Protein AF-A0A9Q5JI63-F1 (afdb_monomer_lite)

Organism: NCBI:txid1859475

Foldseek 3Di:
DDPVVVLVVALWFDFDPATDHPVLLVLLLQLQLVFQFQSLLVQLQLCVQCNCLDVVGHPCCVFQVASNQAFPPDDDDVVLVWDWDWAAFDPPVVGGTTIRTPDNSSNSNRVSCCQHCVVVFFDQRPDDDSLLNLCRCDVNNPGPHHSDPVDSVVSSVSRPVSSVSRCVRSPCNSVVSRVSSVDPDQDPQQAQWAWEDEPPAFIFIDHHLDTDDGDHNPPCPVVVVVVRHYDYDYPVVVVVSVVVNVVVPPD

Radius of gyration: 20.86 Å; chains: 1; bounding box: 54×59×47 Å

InterPro domains:
  IPR002901 Mannosyl-glycoprotein endo-beta-N-acetylglucosamidase-like domain [PF01832] (27-160)
  IPR002901 Mannosyl-glycoprotein endo-beta-N-acetylglucosamidase-like domain [SM00047] (9-153)

Secondary structure (DSSP, 8-state):
--HHHHHHT---EEETTEEE-HHHHHHHHHHHHTTT--HHHHHHHHHHHHTTT-TTT-HHHHHSS-TT--BSS----GGG---EEEEEEPPTTT-SEEEEESSHHHHHHHHHHHHSTTTTS---TT--SHHHHHHHTSGGGT-SS-SSTT-HHHHHHHHHHHHHHHHHHTTTHHHHHHHHHHSS---GGGS-EEEEE-TTS-EEEEETTEEEEEEPTTTTHHHHHTT--EEE--HHHHHHHHHHHHTTS--

pLDDT: mean 82.77, std 18.98, range [32.03, 98.81]

Sequence (251 aa):
MNSENSIRSDLWLKNEQYSISQEDVKLVINAARLYNLRPSFLITQMFVESHWGDNGTSYVGTVDNNWSGISEPFSVPTDLGVIMTRGTARPSNEGGYYVHFSTKKDFFKAYAFLLSKRNRIYNVEGTNTIEAYTKGLFRIGGAKGDYAEAGYDHYLNMMVPTYNAIKQQNQGKLEYIDSITNSENHTEEEDDMFIVTANNRGIALMQGGLFLGFLDAEDPKSFMQAGIPVYKVATKTFDSWQSKTINTRAV

Structure (mmCIF, N/CA/C/O backbone):
data_AF-A0A9Q5JI63-F1
#
_entry.id   AF-A0A9Q5JI63-F1
#
loop_
_atom_site.group_PDB
_atom_site.id
_atom_site.type_symbol
_atom_site.label_atom_id
_atom_site.label_alt_id
_atom_site.label_comp_id
_atom_site.label_asym_id
_atom_site.label_entity_id
_atom_site.label_seq_id
_atom_site.pdbx_PDB_ins_code
_atom_site.Cartn_x
_atom_site.Cartn_y
_atom_site.Cartn_z
_atom_site.occupancy
_atom_site.B_iso_or_equiv
_atom_site.auth_seq_id
_atom_site.auth_comp_id
_atom_site.auth_asym_id
_atom_site.auth_atom_id
_atom_site.pdbx_PDB_model_num
ATOM 1 N N . MET A 1 1 ? -10.508 5.445 30.538 1.00 46.28 1 MET A N 1
ATOM 2 C CA . MET A 1 1 ? -10.820 5.467 29.091 1.00 46.28 1 MET A CA 1
ATOM 3 C C . MET A 1 1 ? -10.988 4.025 28.642 1.00 46.28 1 MET A C 1
ATOM 5 O O . MET A 1 1 ? -10.084 3.243 28.897 1.00 46.28 1 MET A O 1
ATOM 9 N N . ASN A 1 2 ? -12.140 3.648 28.077 1.00 46.09 2 ASN A N 1
ATOM 10 C CA . ASN A 1 2 ? -12.363 2.279 27.592 1.00 46.09 2 ASN A CA 1
ATOM 11 C C . ASN A 1 2 ? -11.456 1.981 26.387 1.00 46.09 2 ASN A C 1
ATOM 13 O O . ASN A 1 2 ? -11.232 2.865 25.558 1.00 46.09 2 ASN A O 1
ATOM 17 N N . SER A 1 3 ? -10.964 0.744 26.292 1.00 54.53 3 SER A N 1
ATOM 18 C CA . SER A 1 3 ? -10.058 0.259 25.237 1.00 54.53 3 SER A CA 1
ATOM 19 C C . SER A 1 3 ? -10.577 0.526 23.819 1.00 54.53 3 SER A C 1
ATOM 21 O O . SER A 1 3 ? -9.802 0.908 22.950 1.00 54.53 3 SER A O 1
ATOM 23 N N . GLU A 1 4 ? -11.889 0.431 23.597 1.00 48.91 4 GLU A N 1
ATOM 24 C CA . GLU A 1 4 ? -12.519 0.743 22.305 1.00 48.91 4 GLU A CA 1
ATOM 25 C C . GLU A 1 4 ? -12.395 2.222 21.907 1.00 48.91 4 GLU A C 1
ATOM 27 O O . GLU A 1 4 ? -12.114 2.526 20.750 1.00 48.91 4 GLU A O 1
ATOM 32 N N . ASN A 1 5 ? -12.538 3.155 22.855 1.00 47.12 5 ASN A N 1
ATOM 33 C CA . ASN A 1 5 ? -12.379 4.586 22.572 1.00 47.12 5 ASN A CA 1
ATOM 34 C C . ASN A 1 5 ? -10.915 4.955 22.302 1.00 47.12 5 ASN A C 1
ATOM 36 O O . ASN A 1 5 ? -10.662 5.883 21.543 1.00 47.12 5 ASN A O 1
ATOM 40 N N . SER A 1 6 ? -9.965 4.211 22.879 1.00 52.97 6 SER A N 1
ATOM 41 C CA . SER A 1 6 ? -8.529 4.383 22.630 1.00 52.97 6 SER A CA 1
ATOM 42 C C . SER A 1 6 ? -8.124 3.938 21.220 1.00 52.97 6 SER A C 1
ATOM 44 O O . SER A 1 6 ? -7.295 4.591 20.594 1.00 52.97 6 SER A O 1
ATOM 46 N N . ILE A 1 7 ? -8.709 2.846 20.710 1.00 58.00 7 ILE A N 1
ATOM 47 C CA . ILE A 1 7 ? -8.460 2.345 19.344 1.00 58.00 7 ILE A CA 1
ATOM 48 C C . ILE A 1 7 ? -9.014 3.321 18.299 1.00 58.00 7 ILE A C 1
ATOM 50 O O . ILE A 1 7 ? -8.365 3.581 17.290 1.00 58.00 7 ILE A O 1
ATOM 54 N N . ARG A 1 8 ? -10.189 3.908 18.560 1.00 58.12 8 ARG A N 1
ATOM 55 C CA . ARG A 1 8 ? -10.835 4.862 17.643 1.00 58.12 8 ARG A CA 1
ATOM 56 C C . ARG A 1 8 ? -10.047 6.159 17.440 1.00 58.12 8 ARG A C 1
ATOM 58 O O . ARG A 1 8 ? -10.203 6.787 16.398 1.00 58.12 8 ARG A O 1
ATOM 65 N N . SER A 1 9 ? -9.228 6.557 18.414 1.00 57.78 9 SER A N 1
ATOM 66 C CA . SER A 1 9 ? -8.457 7.808 18.388 1.00 57.78 9 SER A CA 1
ATOM 67 C C . SER A 1 9 ? -7.015 7.674 17.889 1.00 57.78 9 SER A C 1
ATOM 69 O O . SER A 1 9 ? -6.364 8.701 17.719 1.00 57.78 9 SER A O 1
ATOM 71 N N . ASP A 1 10 ? -6.505 6.452 17.698 1.00 78.12 10 ASP A N 1
ATOM 72 C CA . ASP A 1 10 ? -5.101 6.209 17.348 1.00 78.12 10 ASP A CA 1
ATOM 73 C C . ASP A 1 10 ? -4.954 5.105 16.285 1.00 78.12 10 ASP A C 1
ATOM 75 O O . ASP A 1 10 ? -4.900 3.909 16.593 1.00 78.12 10 ASP A O 1
ATOM 79 N N . LEU A 1 11 ? -4.847 5.518 15.021 1.00 87.69 11 LEU A N 1
ATOM 80 C CA . LEU A 1 11 ? -4.639 4.638 13.864 1.00 87.69 11 LEU A CA 1
ATOM 81 C C . LEU A 1 11 ? -3.163 4.372 13.540 1.00 87.69 11 LEU A C 1
ATOM 83 O O . LEU A 1 11 ? -2.886 3.675 12.568 1.00 87.69 11 LEU A O 1
ATOM 87 N N . TRP A 1 12 ? -2.220 4.887 14.331 1.00 92.19 12 TRP A N 1
ATOM 88 C CA . TRP A 1 12 ? -0.804 4.552 14.184 1.00 92.19 12 TRP A CA 1
ATOM 89 C C . TRP A 1 12 ? -0.590 3.037 14.247 1.00 92.19 12 TRP A C 1
ATOM 91 O O . TRP A 1 12 ? -1.140 2.371 15.137 1.00 92.19 12 TRP A O 1
ATOM 101 N N . LEU A 1 13 ? 0.241 2.494 13.356 1.00 96.94 13 LEU A N 1
ATOM 102 C CA . LEU A 1 13 ? 0.626 1.083 13.389 1.00 96.94 13 LEU A CA 1
ATOM 103 C C . LEU A 1 13 ? 2.139 0.934 13.510 1.00 96.94 13 LEU A C 1
ATOM 105 O O . LEU A 1 13 ? 2.908 1.730 12.971 1.00 96.94 13 LEU A O 1
ATOM 109 N N . LYS A 1 14 ? 2.558 -0.135 14.183 1.00 97.31 14 LYS A N 1
ATOM 110 C CA . LYS A 1 14 ? 3.958 -0.561 14.279 1.00 97.31 14 LYS A CA 1
ATOM 111 C C . LYS A 1 14 ? 4.139 -1.992 13.794 1.00 97.31 14 LYS A C 1
ATOM 113 O O . LYS A 1 14 ? 3.238 -2.814 13.953 1.00 97.31 14 LYS A O 1
ATOM 118 N N . ASN A 1 15 ? 5.305 -2.313 13.267 1.00 98.06 15 ASN A N 1
ATOM 119 C CA . ASN A 1 15 ? 5.724 -3.693 13.080 1.00 98.06 15 ASN A CA 1
ATOM 120 C C . ASN A 1 15 ? 7.245 -3.748 13.169 1.00 98.06 15 ASN A C 1
ATOM 122 O O . ASN A 1 15 ? 7.931 -3.111 12.371 1.00 98.06 15 ASN A O 1
ATOM 126 N N . GLU A 1 16 ? 7.749 -4.477 14.165 1.00 95.25 16 GLU A N 1
ATOM 127 C CA . GLU A 1 16 ? 9.175 -4.482 14.512 1.00 95.25 16 GLU A CA 1
ATOM 128 C C . GLU A 1 16 ? 9.650 -3.061 14.883 1.00 95.25 16 GLU A C 1
ATOM 130 O O . GLU A 1 16 ? 9.010 -2.398 15.704 1.00 95.25 16 GLU A O 1
ATOM 135 N N . GLN A 1 17 ? 10.759 -2.586 14.310 1.00 95.88 17 GLN A N 1
ATOM 136 C CA . GLN A 1 17 ? 11.260 -1.216 14.469 1.00 95.88 17 GLN A CA 1
ATOM 137 C C . GLN A 1 17 ? 10.530 -0.173 13.612 1.00 95.88 17 GLN A C 1
ATOM 139 O O . GLN A 1 17 ? 10.775 1.020 13.787 1.00 95.88 17 GLN A O 1
ATOM 144 N N . TYR A 1 18 ? 9.672 -0.593 12.682 1.00 97.88 18 TYR A N 1
ATOM 145 C CA . TYR A 1 18 ? 9.050 0.303 11.712 1.00 97.88 18 TYR A CA 1
ATOM 146 C C . TYR A 1 18 ? 7.650 0.723 12.130 1.00 97.88 18 TYR A C 1
ATOM 148 O O . TYR A 1 18 ? 6.975 0.083 12.947 1.00 97.88 18 TYR A O 1
ATOM 156 N N . SER A 1 19 ? 7.184 1.796 11.504 1.00 96.69 19 SER A N 1
ATOM 157 C CA . SER A 1 19 ? 5.892 2.377 11.816 1.00 96.69 19 SER A CA 1
ATOM 158 C C . SER A 1 19 ? 5.298 3.193 10.682 1.00 96.69 19 SER A C 1
ATOM 160 O O . SER A 1 19 ? 6.035 3.824 9.930 1.00 96.69 19 SER A O 1
ATOM 162 N N . ILE A 1 20 ? 3.969 3.230 10.618 1.00 96.94 20 ILE A N 1
ATOM 163 C CA . ILE A 1 20 ? 3.201 4.052 9.681 1.00 96.94 20 ILE A CA 1
ATOM 164 C C . ILE A 1 20 ? 2.321 5.035 10.450 1.00 96.94 20 ILE A C 1
ATOM 166 O O . ILE A 1 20 ? 1.647 4.671 11.421 1.00 96.94 20 ILE A O 1
ATOM 170 N N . SER A 1 21 ? 2.342 6.289 9.988 1.00 94.62 21 SER A N 1
ATOM 171 C CA . SER A 1 21 ? 1.606 7.393 10.600 1.00 94.62 21 SER A CA 1
ATOM 172 C C . SER A 1 21 ? 0.094 7.196 10.546 1.00 94.62 21 SER A C 1
ATOM 174 O O . SER A 1 21 ? -0.432 6.565 9.629 1.00 94.62 21 SER A O 1
ATOM 176 N N . GLN A 1 22 ? -0.626 7.769 11.513 1.00 91.31 22 GLN A N 1
ATOM 177 C CA . GLN A 1 22 ? -2.087 7.810 11.454 1.00 91.31 22 GLN A CA 1
ATOM 178 C C . GLN A 1 22 ? -2.560 8.537 10.186 1.00 91.31 22 GLN A C 1
ATOM 180 O O . GLN A 1 22 ? -3.541 8.127 9.567 1.00 91.31 22 GLN A O 1
ATOM 185 N N . GLU A 1 23 ? -1.867 9.604 9.797 1.00 88.00 23 GLU A N 1
ATOM 186 C CA . GLU A 1 23 ? -2.147 10.384 8.596 1.00 88.00 23 GLU A CA 1
ATOM 187 C C . GLU A 1 23 ? -2.040 9.511 7.339 1.00 88.00 23 GLU A C 1
ATOM 189 O O . GLU A 1 23 ? -2.946 9.516 6.508 1.00 88.00 23 GLU A O 1
ATOM 194 N N . ASP A 1 24 ? -0.991 8.696 7.230 1.00 94.94 24 ASP A N 1
ATOM 195 C CA . ASP A 1 24 ? -0.809 7.787 6.096 1.00 94.94 24 ASP A CA 1
ATOM 196 C C . ASP A 1 24 ? -1.835 6.649 6.105 1.00 94.94 24 ASP A C 1
ATOM 198 O O . ASP A 1 24 ? -2.405 6.334 5.062 1.00 94.94 24 ASP A O 1
ATOM 202 N N . VAL A 1 25 ? -2.157 6.077 7.271 1.00 95.12 25 VAL A N 1
ATOM 203 C CA . VAL A 1 25 ? -3.220 5.062 7.382 1.00 95.12 25 VAL A CA 1
ATOM 204 C C . VAL A 1 25 ? -4.564 5.615 6.897 1.00 95.12 25 VAL A C 1
ATOM 206 O O . VAL A 1 25 ? -5.275 4.928 6.160 1.00 95.12 25 VAL A O 1
ATOM 209 N N . LYS A 1 26 ? -4.899 6.870 7.225 1.00 89.19 26 LYS A N 1
ATOM 210 C CA . LYS A 1 26 ? -6.108 7.535 6.708 1.00 89.19 26 LYS A CA 1
ATOM 211 C C . LYS A 1 26 ? -6.086 7.681 5.186 1.00 89.19 26 LYS A C 1
ATOM 213 O O . LYS A 1 26 ? -7.104 7.435 4.540 1.00 89.19 26 LYS A O 1
ATOM 218 N N . LEU A 1 27 ? -4.938 8.024 4.597 1.00 91.50 27 LEU A N 1
ATOM 219 C CA . LEU A 1 27 ? -4.805 8.095 3.139 1.00 91.50 27 LEU A CA 1
ATOM 220 C C . LEU A 1 27 ? -5.037 6.730 2.474 1.00 91.50 27 LEU A C 1
ATOM 222 O O . LEU A 1 27 ? -5.726 6.666 1.454 1.00 91.50 27 LEU A O 1
ATOM 226 N N . VAL A 1 28 ? -4.536 5.640 3.067 1.00 95.75 28 VAL A N 1
ATOM 227 C CA . VAL A 1 28 ? -4.784 4.276 2.567 1.00 95.75 28 VAL A CA 1
ATOM 228 C C . VAL A 1 28 ? -6.261 3.912 2.663 1.00 95.75 28 VAL A C 1
ATOM 230 O O . VAL A 1 28 ? -6.816 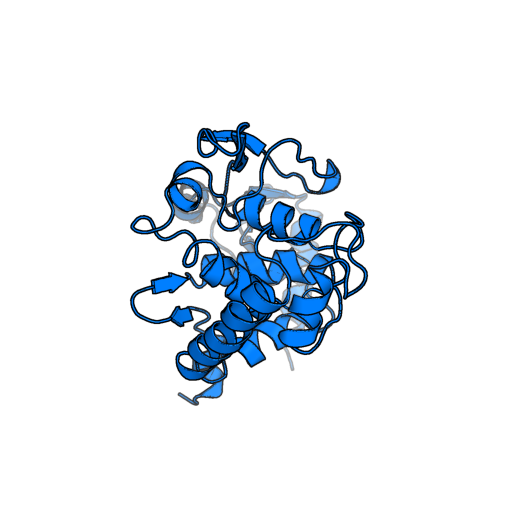3.395 1.696 1.00 95.75 28 VAL A O 1
ATOM 233 N N . ILE A 1 29 ? -6.911 4.197 3.797 1.00 90.94 29 ILE A N 1
ATOM 234 C CA . ILE A 1 29 ? -8.349 3.951 3.989 1.00 90.94 29 ILE A CA 1
ATOM 235 C C . ILE A 1 29 ? -9.154 4.657 2.897 1.00 90.94 29 ILE A C 1
ATOM 237 O O . ILE A 1 29 ? -9.974 4.024 2.232 1.00 90.94 29 IL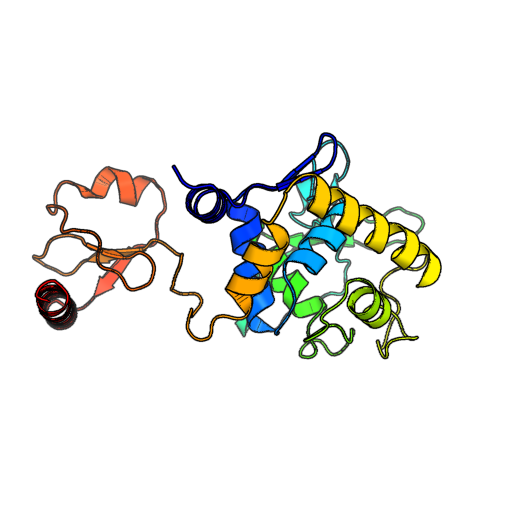E A O 1
ATOM 241 N N . ASN A 1 30 ? -8.893 5.946 2.676 1.00 86.88 30 ASN A N 1
ATOM 242 C CA . ASN A 1 30 ? -9.624 6.742 1.695 1.00 86.88 30 ASN A CA 1
ATOM 243 C C . ASN A 1 30 ? -9.423 6.219 0.270 1.00 86.88 30 ASN A C 1
ATOM 245 O O . ASN A 1 30 ? -10.398 6.036 -0.454 1.00 86.88 30 ASN A O 1
ATOM 249 N N . ALA A 1 31 ? -8.190 5.877 -0.106 1.00 87.38 31 ALA A N 1
ATOM 250 C CA . ALA A 1 31 ? -7.914 5.315 -1.423 1.00 87.38 31 ALA A CA 1
ATOM 251 C C . ALA A 1 31 ? -8.539 3.918 -1.618 1.00 87.38 31 ALA A C 1
ATOM 253 O O . ALA A 1 31 ? -9.072 3.619 -2.687 1.00 87.38 31 ALA A O 1
ATOM 254 N N . ALA A 1 32 ? -8.511 3.064 -0.591 1.00 92.75 32 ALA A N 1
ATOM 255 C CA . ALA A 1 32 ? -9.040 1.702 -0.648 1.00 92.75 32 ALA A CA 1
ATOM 256 C C . ALA A 1 32 ? -10.571 1.661 -0.802 1.00 92.75 32 ALA A C 1
ATOM 258 O O . ALA A 1 32 ? -11.096 0.835 -1.558 1.00 92.75 32 ALA A O 1
ATOM 259 N N . ARG A 1 33 ? -11.286 2.583 -0.138 1.00 88.12 33 ARG A N 1
ATOM 260 C CA . ARG A 1 33 ? -12.756 2.701 -0.205 1.00 88.12 33 ARG A CA 1
ATOM 261 C C . ARG A 1 33 ? -13.274 2.881 -1.628 1.00 88.12 33 ARG A C 1
ATOM 263 O O . ARG A 1 33 ? -14.314 2.320 -1.957 1.00 88.12 33 ARG A O 1
ATOM 270 N N . LEU A 1 34 ? -12.536 3.597 -2.479 1.00 86.75 34 LEU A N 1
ATOM 271 C CA . LEU A 1 34 ? -12.923 3.848 -3.874 1.00 86.75 34 LEU A CA 1
ATOM 272 C C . LEU A 1 34 ? -13.131 2.566 -4.693 1.00 86.75 34 LEU A C 1
ATOM 274 O O . LEU A 1 34 ? -13.842 2.588 -5.696 1.00 86.75 34 LEU A O 1
ATOM 278 N N . TYR A 1 35 ? -12.507 1.463 -4.277 1.00 88.75 35 TYR A N 1
ATOM 279 C CA . TYR A 1 35 ? -12.430 0.228 -5.054 1.00 88.75 35 TYR A CA 1
ATOM 280 C C . TYR A 1 35 ? -12.812 -1.019 -4.251 1.00 88.75 35 TYR A C 1
ATOM 282 O O . TYR A 1 35 ? -12.485 -2.129 -4.661 1.00 88.75 35 TYR A O 1
ATOM 290 N N . ASN A 1 36 ? -13.489 -0.869 -3.104 1.00 91.00 36 ASN A N 1
ATOM 291 C CA . ASN A 1 36 ? -13.813 -1.996 -2.217 1.00 91.00 36 ASN A CA 1
ATOM 292 C C . ASN A 1 36 ? -12.571 -2.866 -1.907 1.00 91.00 36 ASN A C 1
ATOM 294 O O . ASN A 1 36 ? -12.600 -4.103 -1.942 1.00 91.00 36 ASN A O 1
ATOM 298 N N . LEU A 1 37 ? -11.437 -2.200 -1.690 1.00 95.94 37 LEU A N 1
ATOM 299 C CA . LEU A 1 37 ? -10.192 -2.827 -1.270 1.00 95.94 37 LEU A CA 1
ATOM 300 C C . LEU A 1 37 ? -10.134 -2.834 0.252 1.00 95.94 37 LEU A C 1
ATOM 302 O O . LEU A 1 37 ? -10.640 -1.927 0.909 1.00 95.94 37 LEU A O 1
ATOM 306 N N . ARG A 1 38 ? -9.475 -3.844 0.816 1.00 97.00 38 ARG A N 1
ATOM 307 C CA . ARG A 1 38 ? -9.321 -3.979 2.264 1.00 97.00 38 ARG A CA 1
ATOM 308 C C . ARG A 1 38 ? -8.044 -3.256 2.717 1.00 97.00 38 ARG A C 1
ATOM 310 O O . ARG A 1 38 ? -6.956 -3.728 2.373 1.00 97.00 38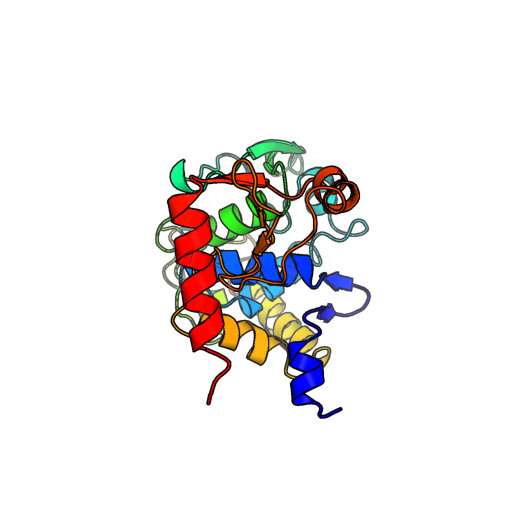 ARG A O 1
ATOM 317 N N . PRO A 1 39 ? -8.121 -2.125 3.447 1.00 97.50 39 PRO A N 1
ATOM 318 C CA . PRO A 1 39 ? -6.936 -1.314 3.726 1.00 97.50 39 PRO A CA 1
ATOM 319 C C . PRO A 1 39 ? -5.859 -2.062 4.504 1.00 97.50 39 PRO A C 1
ATOM 321 O O . PRO A 1 39 ? -4.679 -1.868 4.222 1.00 97.50 39 PRO A O 1
ATOM 324 N N . SER A 1 40 ? -6.226 -2.947 5.438 1.00 98.31 40 SER A N 1
ATOM 325 C CA . SER A 1 40 ? -5.239 -3.732 6.189 1.00 98.31 40 SER A CA 1
ATOM 326 C C . SER A 1 40 ? -4.353 -4.599 5.285 1.00 98.31 40 SER A C 1
ATOM 328 O O . SER A 1 40 ? -3.173 -4.805 5.584 1.00 98.31 40 SER A O 1
ATOM 330 N N . PHE A 1 41 ? -4.875 -5.056 4.143 1.00 98.69 41 PHE A N 1
ATOM 331 C CA . PHE A 1 41 ? -4.118 -5.843 3.170 1.00 98.69 41 PHE A CA 1
ATOM 332 C C . PHE A 1 41 ? -3.168 -4.964 2.354 1.00 98.69 41 PHE A C 1
ATOM 334 O O . PHE A 1 41 ? -2.011 -5.338 2.173 1.00 98.69 41 PHE A O 1
ATOM 341 N N . LEU A 1 42 ? -3.603 -3.764 1.955 1.00 98.62 42 LEU A N 1
ATOM 342 C CA . LEU A 1 42 ? -2.737 -2.776 1.300 1.00 98.62 42 LEU A CA 1
ATOM 343 C C . LEU A 1 42 ? -1.595 -2.342 2.230 1.00 98.62 42 LEU A C 1
ATOM 345 O O . LEU A 1 42 ? -0.444 -2.295 1.802 1.00 98.62 42 LEU A O 1
ATOM 349 N N . ILE A 1 43 ? -1.900 -2.073 3.504 1.00 98.62 43 ILE A N 1
ATOM 350 C CA . ILE A 1 43 ? -0.916 -1.728 4.543 1.00 98.62 43 ILE A CA 1
ATOM 351 C C . ILE A 1 43 ? 0.110 -2.849 4.703 1.00 98.62 43 ILE A C 1
ATOM 353 O O . ILE A 1 43 ? 1.308 -2.581 4.756 1.00 98.62 43 ILE A O 1
ATOM 357 N N . THR A 1 44 ? -0.344 -4.101 4.752 1.00 98.81 44 THR A N 1
ATOM 358 C CA . THR A 1 44 ? 0.547 -5.266 4.847 1.00 98.81 44 THR A CA 1
ATOM 359 C C . THR A 1 44 ? 1.445 -5.372 3.624 1.00 98.81 44 THR A C 1
ATOM 361 O O . THR A 1 44 ? 2.650 -5.557 3.765 1.00 98.81 44 THR A O 1
ATOM 364 N N . GLN A 1 45 ? 0.879 -5.211 2.429 1.00 98.62 45 GLN A N 1
ATOM 365 C CA . GLN A 1 45 ? 1.641 -5.294 1.193 1.00 98.62 45 GLN A CA 1
ATOM 366 C C . GLN A 1 45 ? 2.731 -4.222 1.130 1.00 98.62 45 GLN A C 1
ATOM 368 O O . GLN A 1 45 ? 3.885 -4.538 0.882 1.00 98.62 45 GLN A O 1
ATOM 373 N N . MET A 1 46 ? 2.413 -2.969 1.457 1.00 98.00 46 MET A N 1
ATOM 374 C CA . MET A 1 46 ? 3.418 -1.898 1.496 1.00 98.00 46 MET A CA 1
ATOM 375 C C . MET A 1 46 ? 4.495 -2.119 2.563 1.00 98.00 46 MET A C 1
ATOM 377 O O . MET A 1 46 ? 5.619 -1.650 2.399 1.00 98.00 46 MET A O 1
ATOM 381 N N . PHE A 1 47 ? 4.180 -2.827 3.653 1.00 98.50 47 PHE A N 1
ATOM 382 C CA . PHE A 1 47 ? 5.211 -3.241 4.599 1.00 98.50 47 PHE A CA 1
ATOM 383 C C . PHE A 1 47 ? 6.192 -4.216 3.943 1.00 98.50 47 PHE A C 1
ATOM 385 O O . PHE A 1 47 ? 7.396 -4.020 4.053 1.00 98.50 47 PHE A O 1
ATOM 392 N N . VAL A 1 48 ? 5.683 -5.229 3.234 1.00 97.75 48 VAL A N 1
ATOM 393 C CA . VAL A 1 48 ? 6.514 -6.202 2.505 1.00 97.75 48 VAL A CA 1
ATOM 394 C C . VAL A 1 48 ? 7.378 -5.514 1.442 1.00 97.75 48 VAL A C 1
ATOM 396 O O . VAL A 1 48 ? 8.546 -5.855 1.302 1.00 97.75 48 VAL A O 1
ATOM 399 N N . GLU A 1 49 ? 6.829 -4.530 0.728 1.00 96.25 49 GLU A N 1
ATOM 400 C CA . GLU A 1 49 ? 7.539 -3.843 -0.360 1.00 96.25 49 GLU A CA 1
ATOM 401 C C . GLU A 1 49 ? 8.605 -2.845 0.118 1.00 96.25 49 GLU A C 1
ATOM 403 O O . GLU A 1 49 ? 9.626 -2.657 -0.543 1.00 96.25 49 GLU A O 1
ATOM 408 N N . SER A 1 50 ? 8.367 -2.136 1.224 1.00 96.56 50 SER A N 1
ATOM 409 C CA . SER A 1 50 ? 9.201 -0.977 1.579 1.00 96.56 50 SER A CA 1
ATOM 410 C C . SER A 1 50 ? 9.253 -0.637 3.065 1.00 96.56 50 SER A C 1
ATOM 412 O O . SER A 1 50 ? 9.737 0.438 3.416 1.00 96.56 50 SER A O 1
ATOM 414 N N . HIS A 1 51 ? 8.721 -1.496 3.935 1.00 97.62 51 HIS A N 1
ATOM 415 C CA . HIS A 1 51 ? 8.530 -1.200 5.358 1.00 97.62 51 HIS A CA 1
ATOM 416 C C . HIS A 1 51 ? 7.804 0.137 5.577 1.00 97.62 51 HIS A C 1
ATOM 418 O O . HIS A 1 51 ? 8.208 0.948 6.407 1.00 97.62 51 HIS A O 1
ATOM 424 N N . TRP A 1 52 ? 6.739 0.371 4.798 1.00 97.81 52 TRP A N 1
ATOM 425 C CA . TRP A 1 52 ? 5.994 1.638 4.777 1.00 97.81 52 TRP A CA 1
ATOM 426 C C . TRP A 1 52 ? 6.853 2.845 4.373 1.00 97.81 52 TRP A C 1
ATOM 428 O O . TRP A 1 52 ? 6.740 3.926 4.946 1.00 97.81 52 TRP A O 1
ATOM 438 N N . GLY A 1 53 ? 7.714 2.652 3.372 1.00 95.81 53 GLY A N 1
ATOM 439 C CA . GLY A 1 53 ? 8.572 3.698 2.825 1.00 95.81 53 GLY A CA 1
ATOM 440 C C . GLY A 1 53 ? 9.658 4.187 3.779 1.00 95.81 53 GLY A C 1
ATOM 441 O O . GLY A 1 53 ? 10.100 5.324 3.635 1.00 95.81 53 GLY A O 1
ATOM 442 N N . ASP A 1 54 ? 10.073 3.365 4.746 1.00 96.19 54 ASP A N 1
ATOM 443 C CA . ASP A 1 54 ? 11.097 3.736 5.721 1.00 96.19 54 ASP A CA 1
ATOM 444 C C . ASP A 1 54 ? 12.419 4.127 5.038 1.00 96.19 54 ASP A C 1
ATOM 446 O O . ASP A 1 54 ? 12.943 3.399 4.191 1.00 96.19 54 ASP A O 1
ATOM 450 N N . ASN A 1 55 ? 12.999 5.255 5.455 1.00 90.25 55 ASN A N 1
ATOM 451 C CA . ASN A 1 55 ? 14.189 5.826 4.820 1.00 90.25 55 ASN A CA 1
ATOM 452 C C . ASN A 1 55 ? 15.443 4.946 4.932 1.00 90.25 55 ASN A C 1
ATOM 454 O O . ASN A 1 55 ? 16.368 5.094 4.131 1.00 90.25 55 ASN A O 1
ATOM 458 N N . GLY A 1 56 ? 15.504 4.052 5.921 1.00 90.81 56 GLY A N 1
ATOM 459 C CA . GLY A 1 56 ? 16.607 3.111 6.092 1.00 90.81 56 GLY A CA 1
ATOM 460 C C . GLY A 1 56 ? 16.512 1.889 5.180 1.00 90.81 56 GLY A C 1
ATOM 461 O O . GLY A 1 56 ? 17.518 1.207 4.986 1.00 90.81 56 GLY A O 1
ATOM 462 N N . THR A 1 57 ? 15.336 1.610 4.609 1.00 91.00 57 THR A N 1
ATOM 463 C CA . THR A 1 57 ? 15.096 0.400 3.802 1.00 91.00 57 THR A CA 1
ATOM 464 C C . THR A 1 57 ? 14.622 0.675 2.381 1.00 91.00 57 THR A C 1
ATOM 466 O O . THR A 1 57 ? 14.883 -0.138 1.496 1.00 91.00 57 THR A O 1
ATOM 469 N N . SER A 1 58 ? 13.973 1.813 2.124 1.00 92.50 58 SER A N 1
ATOM 470 C CA . SER A 1 58 ? 13.387 2.138 0.826 1.00 92.50 58 SER A CA 1
ATOM 471 C C . SER A 1 58 ? 13.802 3.520 0.332 1.00 92.50 58 SER A C 1
ATOM 473 O O . SER A 1 58 ? 13.171 4.544 0.608 1.00 92.50 58 SER A O 1
ATOM 475 N N . TYR A 1 59 ? 14.847 3.537 -0.497 1.00 94.00 59 TYR A N 1
ATOM 476 C CA . TYR A 1 59 ? 15.265 4.745 -1.211 1.00 94.00 59 TYR A CA 1
ATOM 477 C C . TYR A 1 59 ? 14.139 5.291 -2.106 1.00 94.00 59 TYR A C 1
ATOM 479 O O . TYR A 1 59 ? 13.860 6.487 -2.095 1.00 94.00 59 TYR A O 1
ATOM 487 N N . VAL A 1 60 ? 13.440 4.401 -2.816 1.00 95.50 60 VAL A N 1
ATOM 488 C CA . VAL A 1 60 ? 12.319 4.740 -3.709 1.00 95.50 60 VAL A CA 1
ATOM 489 C C . VAL A 1 60 ? 11.121 5.269 -2.913 1.00 95.50 60 VAL A C 1
ATOM 491 O O . VAL A 1 60 ? 10.525 6.277 -3.284 1.00 95.50 60 VAL A O 1
ATOM 494 N N . GLY A 1 61 ? 10.803 4.662 -1.766 1.00 94.81 61 GLY A N 1
ATOM 495 C CA . GLY A 1 61 ? 9.732 5.149 -0.900 1.00 94.81 61 GLY A CA 1
ATOM 496 C C . GLY A 1 61 ? 9.986 6.564 -0.373 1.00 94.81 61 GLY A C 1
ATOM 497 O O . GLY A 1 61 ? 9.050 7.359 -0.281 1.00 94.81 61 GLY A O 1
ATOM 498 N N . THR A 1 62 ? 11.255 6.887 -0.114 1.00 93.56 62 THR A N 1
ATOM 499 C CA . THR A 1 62 ? 11.697 8.192 0.398 1.00 93.56 62 THR A CA 1
ATOM 500 C C . THR A 1 62 ? 11.737 9.269 -0.682 1.00 93.56 62 THR A C 1
ATOM 502 O O . THR A 1 62 ? 11.239 10.373 -0.483 1.00 93.56 62 THR A O 1
ATOM 505 N N . VAL A 1 63 ? 12.379 8.972 -1.815 1.00 95.94 63 VAL A N 1
ATOM 506 C CA . VAL A 1 63 ? 12.681 9.967 -2.858 1.00 95.94 63 VAL A CA 1
ATOM 507 C C . VAL A 1 63 ? 11.519 10.132 -3.831 1.00 95.94 63 VAL A C 1
ATOM 509 O O . VAL A 1 63 ? 11.277 11.238 -4.311 1.00 95.94 63 VAL A O 1
ATOM 512 N N . ASP A 1 64 ? 10.779 9.054 -4.093 1.00 97.88 64 ASP A N 1
ATOM 513 C CA . ASP A 1 64 ? 9.739 9.017 -5.121 1.00 97.88 64 ASP A CA 1
ATOM 514 C C . ASP A 1 64 ? 8.309 8.970 -4.577 1.00 97.88 64 ASP A C 1
ATOM 516 O O . ASP A 1 64 ? 7.360 8.884 -5.357 1.00 97.88 64 ASP A O 1
ATOM 520 N N . ASN A 1 65 ? 8.134 9.023 -3.250 1.00 97.94 65 ASN A N 1
ATOM 521 C CA . ASN A 1 65 ? 6.852 8.770 -2.582 1.00 97.94 65 ASN A CA 1
ATOM 522 C C . ASN A 1 65 ? 6.202 7.453 -3.045 1.00 97.94 65 ASN A C 1
ATOM 524 O O . ASN A 1 65 ? 4.983 7.353 -3.105 1.00 97.94 65 ASN A O 1
ATOM 528 N N . ASN A 1 66 ? 6.993 6.443 -3.410 1.00 98.00 66 ASN A N 1
ATOM 529 C CA . ASN A 1 66 ? 6.502 5.238 -4.072 1.00 98.00 66 ASN A CA 1
ATOM 530 C C . ASN A 1 66 ? 6.789 4.001 -3.215 1.00 98.00 66 ASN A C 1
ATOM 532 O O . ASN A 1 66 ? 7.838 3.369 -3.321 1.00 98.00 66 ASN A O 1
ATOM 536 N N . TRP A 1 67 ? 5.852 3.676 -2.323 1.00 97.88 67 TRP A N 1
ATOM 537 C CA . TRP A 1 67 ? 6.045 2.651 -1.288 1.00 97.88 67 TRP A CA 1
ATOM 538 C C . TRP A 1 67 ? 5.769 1.223 -1.771 1.00 97.88 67 TRP A C 1
ATOM 540 O O . TRP A 1 67 ? 5.892 0.280 -0.992 1.00 97.88 67 TRP A O 1
ATOM 550 N N . SER A 1 68 ? 5.387 1.051 -3.036 1.00 95.69 68 SER A N 1
ATOM 551 C CA . SER A 1 68 ? 5.118 -0.263 -3.627 1.00 95.69 68 SER A CA 1
ATOM 552 C C . SER A 1 68 ? 5.953 -0.552 -4.878 1.00 95.69 68 SER A C 1
ATOM 554 O O . SER A 1 68 ? 5.664 -1.517 -5.579 1.00 95.69 68 SER A O 1
ATOM 556 N N . GLY A 1 69 ? 6.922 0.307 -5.218 1.00 95.25 69 GLY A N 1
ATOM 557 C CA . GLY A 1 69 ? 7.818 0.097 -6.361 1.00 95.25 69 GLY A CA 1
ATOM 558 C C . GLY A 1 69 ? 7.159 0.213 -7.743 1.00 95.25 69 GLY A C 1
ATOM 559 O O . GLY A 1 69 ? 7.604 -0.432 -8.695 1.00 95.25 69 GLY A O 1
ATOM 560 N N . ILE A 1 70 ? 6.105 1.027 -7.900 1.00 96.69 70 ILE A N 1
ATOM 561 C CA . ILE A 1 70 ? 5.421 1.203 -9.196 1.00 96.69 70 ILE A CA 1
ATOM 562 C C . ILE A 1 70 ? 6.417 1.708 -10.246 1.00 96.69 70 ILE A C 1
ATOM 564 O O . ILE A 1 70 ? 7.063 2.739 -10.060 1.00 96.69 70 ILE A O 1
ATOM 568 N N . SER A 1 71 ? 6.529 0.978 -11.353 1.00 95.75 71 SER A N 1
ATOM 569 C CA . SER A 1 71 ? 7.498 1.231 -12.421 1.00 95.75 71 SER A CA 1
ATOM 570 C C . SER A 1 71 ? 6.843 1.811 -13.674 1.00 95.75 71 SER A C 1
ATOM 572 O O . SER A 1 71 ? 5.668 1.565 -13.943 1.00 95.75 71 SER A O 1
ATOM 574 N N . GLU A 1 72 ? 7.606 2.555 -14.474 1.00 95.12 72 GLU A N 1
ATOM 575 C CA . GLU A 1 72 ? 7.193 2.952 -15.821 1.00 95.12 72 GLU A CA 1
ATOM 576 C C . GLU A 1 72 ? 7.225 1.755 -16.800 1.00 95.12 72 GLU A C 1
ATOM 578 O O . GLU A 1 72 ? 8.111 0.902 -16.698 1.00 95.12 72 GLU A O 1
ATOM 583 N N . PRO A 1 73 ? 6.327 1.712 -17.806 1.00 94.25 73 PRO A N 1
ATOM 584 C CA . PRO A 1 73 ? 5.228 2.645 -18.034 1.00 94.25 73 PRO A CA 1
ATOM 585 C C . PRO A 1 73 ? 4.043 2.360 -17.102 1.00 94.25 73 PRO A C 1
ATOM 587 O O . PRO A 1 73 ? 3.540 1.242 -17.028 1.00 94.25 73 PRO A O 1
ATOM 590 N N . PHE A 1 74 ? 3.541 3.405 -16.454 1.00 95.69 74 PHE A N 1
ATOM 591 C CA . PHE A 1 74 ? 2.312 3.357 -15.674 1.00 95.69 74 PHE A CA 1
ATOM 592 C C . PHE A 1 74 ? 1.51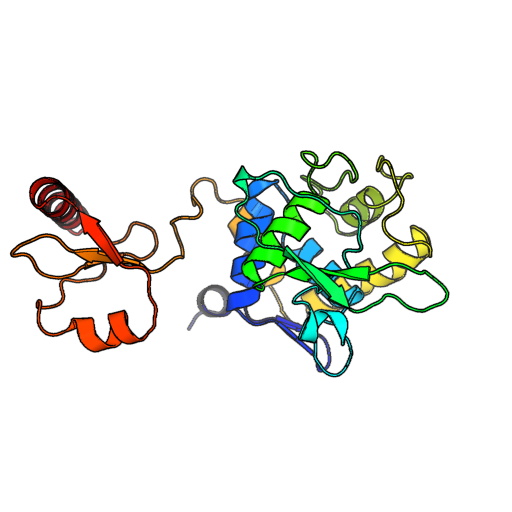7 4.633 -15.925 1.00 95.69 74 PHE A C 1
ATOM 594 O O . PHE A 1 74 ? 2.079 5.715 -16.093 1.00 95.69 74 PHE A O 1
ATOM 601 N N . SER A 1 75 ? 0.199 4.498 -16.005 1.00 93.69 75 SER A N 1
ATOM 602 C CA . SER A 1 75 ? -0.700 5.619 -16.246 1.00 93.69 75 SER A CA 1
ATOM 603 C C . SER A 1 75 ? -1.959 5.447 -15.418 1.00 93.69 75 SER A C 1
ATOM 605 O O . SER A 1 75 ? -2.413 4.324 -15.200 1.00 93.69 75 SER A O 1
ATOM 607 N N . VAL A 1 76 ? -2.527 6.566 -14.991 1.00 90.50 76 VAL A N 1
ATOM 608 C CA . VAL A 1 76 ? -3.781 6.616 -14.247 1.00 90.50 76 VAL A CA 1
ATOM 609 C C . VAL A 1 76 ? -4.782 7.485 -15.009 1.00 90.50 76 VAL A C 1
ATOM 611 O O . VAL A 1 76 ? -4.375 8.435 -15.684 1.00 90.50 76 VAL A O 1
ATOM 614 N N . PRO A 1 77 ? -6.085 7.175 -14.935 1.00 84.75 77 PRO A N 1
ATOM 615 C CA . PRO A 1 77 ? -7.135 8.045 -15.445 1.00 84.75 77 PRO A CA 1
ATOM 616 C C . PRO A 1 77 ? -7.037 9.474 -14.892 1.00 84.75 77 PRO A C 1
ATOM 618 O O . PRO A 1 77 ? -6.733 9.676 -13.717 1.00 84.75 77 PRO A O 1
ATOM 621 N N . THR A 1 78 ? -7.316 10.474 -15.730 1.00 84.00 78 THR A N 1
ATOM 622 C CA . THR A 1 78 ? -7.169 11.896 -15.370 1.00 84.00 78 THR A CA 1
ATOM 623 C C . THR A 1 78 ? -8.098 12.338 -14.239 1.00 84.00 78 THR A C 1
ATOM 625 O O . THR A 1 78 ? -7.759 13.254 -13.496 1.00 84.00 78 THR A O 1
ATOM 628 N N . ASP A 1 79 ? -9.239 11.672 -14.063 1.00 82.12 79 ASP A N 1
ATOM 629 C CA . ASP A 1 79 ? -10.206 11.939 -12.994 1.00 82.12 79 ASP A CA 1
ATOM 630 C C . ASP A 1 79 ? -9.684 11.601 -11.589 1.00 82.12 79 ASP A C 1
ATOM 632 O O . ASP A 1 79 ? -10.239 12.087 -10.609 1.00 82.12 79 ASP A O 1
ATOM 636 N N . LEU A 1 80 ? -8.593 10.836 -11.465 1.00 81.19 80 LEU A N 1
ATOM 637 C CA . LEU A 1 80 ? -7.947 10.594 -10.168 1.00 81.19 80 LEU A CA 1
ATOM 638 C C . LEU A 1 80 ? -7.184 11.818 -9.642 1.00 81.19 80 LEU A C 1
ATOM 640 O O . LEU A 1 80 ? -6.901 11.888 -8.441 1.00 81.19 80 LEU A O 1
ATOM 644 N N . GLY A 1 81 ? -6.849 12.769 -10.523 1.00 85.12 81 GLY A N 1
ATOM 645 C CA . GLY A 1 81 ? -6.100 13.978 -10.174 1.00 85.12 81 GLY A CA 1
ATOM 646 C C . GLY A 1 81 ? -4.691 13.705 -9.639 1.00 85.12 81 GLY A C 1
ATOM 647 O O . GLY A 1 81 ? -4.149 14.542 -8.929 1.00 85.12 81 GLY A O 1
ATOM 648 N N . VAL A 1 82 ? -4.127 12.532 -9.941 1.00 90.44 82 VAL A N 1
ATOM 649 C CA . VAL A 1 82 ? -2.795 12.107 -9.494 1.00 90.44 82 VAL A CA 1
ATOM 650 C C . VAL A 1 82 ? -1.722 12.804 -10.319 1.00 90.44 82 VAL A C 1
ATOM 652 O O . VAL A 1 82 ? -1.726 12.726 -11.551 1.00 90.44 82 VAL A O 1
ATOM 655 N N . ILE A 1 83 ? -0.772 13.434 -9.632 1.00 93.56 83 ILE A N 1
ATOM 656 C CA . ILE A 1 83 ? 0.401 14.050 -10.255 1.00 93.56 83 ILE A CA 1
ATOM 657 C C . ILE A 1 83 ? 1.597 13.109 -10.110 1.00 93.56 83 ILE A C 1
ATOM 659 O O . ILE A 1 83 ? 2.025 12.788 -8.999 1.00 93.56 83 ILE A O 1
ATOM 663 N N . MET A 1 84 ? 2.153 12.688 -11.247 1.00 96.25 84 MET A N 1
ATOM 664 C CA . MET A 1 84 ? 3.315 11.807 -11.289 1.00 96.25 84 MET A CA 1
ATOM 665 C C . MET A 1 84 ? 4.268 12.151 -12.433 1.00 96.25 84 MET A C 1
ATOM 667 O O . MET A 1 84 ? 3.849 12.600 -13.502 1.00 96.25 84 MET A O 1
ATOM 671 N N . THR A 1 85 ? 5.554 11.922 -12.199 1.00 97.62 85 THR A N 1
ATOM 672 C CA . THR A 1 85 ? 6.648 12.110 -13.156 1.00 97.62 85 THR A CA 1
ATOM 673 C C . THR A 1 85 ? 7.562 10.888 -13.151 1.00 97.62 85 THR A C 1
ATOM 675 O O . THR A 1 85 ? 7.392 9.965 -12.354 1.00 97.62 85 THR A O 1
ATOM 678 N N . ARG A 1 86 ? 8.572 10.887 -14.022 1.00 98.00 86 ARG A N 1
ATOM 679 C CA . ARG A 1 86 ? 9.664 9.916 -13.941 1.00 98.00 86 ARG A CA 1
ATOM 680 C C . ARG A 1 86 ? 10.441 10.098 -12.640 1.00 98.00 86 ARG A C 1
ATOM 682 O O . ARG A 1 86 ? 10.825 11.223 -12.325 1.00 98.00 86 ARG A O 1
ATOM 689 N N . GLY A 1 87 ? 10.666 9.002 -11.925 1.00 97.50 87 GLY A N 1
ATOM 690 C CA . GLY A 1 87 ? 11.440 8.958 -10.690 1.00 97.50 87 GLY A CA 1
ATOM 691 C C . GLY A 1 87 ? 12.829 8.367 -10.870 1.00 97.50 87 GLY A C 1
ATOM 692 O O . GLY A 1 87 ? 13.468 8.504 -11.922 1.00 97.50 87 GLY A O 1
ATOM 693 N N . THR A 1 88 ? 13.308 7.719 -9.815 1.00 96.81 88 THR A N 1
ATOM 694 C CA . THR A 1 88 ? 14.636 7.104 -9.763 1.00 96.81 88 THR A CA 1
ATOM 695 C C . THR A 1 88 ? 14.775 5.937 -10.744 1.00 96.81 88 THR A C 1
ATOM 697 O O . THR A 1 88 ? 13.804 5.294 -11.148 1.00 96.81 88 THR A O 1
ATOM 700 N N . ALA A 1 89 ? 16.009 5.672 -11.181 1.00 96.56 89 ALA A N 1
ATOM 701 C CA . ALA A 1 89 ? 16.294 4.534 -12.049 1.00 96.56 89 ALA A CA 1
ATOM 702 C C . ALA A 1 89 ? 16.107 3.215 -11.286 1.00 96.56 89 ALA A C 1
ATOM 704 O O . ALA A 1 89 ? 16.510 3.097 -10.126 1.00 96.56 89 ALA A O 1
ATOM 705 N N . ARG A 1 90 ? 15.536 2.212 -11.957 1.00 93.81 90 ARG A N 1
ATOM 706 C CA . ARG A 1 90 ? 15.490 0.840 -11.438 1.00 93.81 90 ARG A CA 1
ATOM 707 C C . ARG A 1 90 ? 16.890 0.217 -11.429 1.00 93.81 90 ARG A C 1
ATOM 709 O O . ARG A 1 90 ? 17.771 0.701 -12.148 1.00 93.81 90 ARG A O 1
ATOM 716 N N . PRO A 1 91 ? 17.111 -0.859 -10.649 1.00 89.06 91 PRO A N 1
ATOM 717 C CA . PRO A 1 91 ? 18.342 -1.637 -10.717 1.00 89.06 91 PRO A CA 1
ATOM 718 C C . PRO A 1 91 ? 18.748 -1.954 -12.162 1.00 89.06 91 PRO A C 1
ATOM 720 O O . PRO A 1 91 ? 17.910 -2.271 -13.009 1.00 89.06 91 PRO A O 1
ATOM 723 N N . SER A 1 92 ? 20.047 -1.862 -12.460 1.00 85.50 92 SER A N 1
ATOM 724 C CA . SER A 1 92 ? 20.563 -1.951 -13.835 1.00 85.50 92 SER A CA 1
ATOM 725 C C . SER A 1 92 ? 20.205 -3.258 -14.554 1.00 85.50 92 SER A C 1
ATOM 727 O O . SER A 1 92 ? 20.169 -3.286 -15.780 1.00 85.50 92 SER A O 1
ATOM 729 N N . ASN A 1 93 ? 19.958 -4.335 -13.806 1.00 85.19 93 ASN A N 1
ATOM 730 C CA . ASN A 1 93 ? 19.529 -5.642 -14.310 1.00 85.19 93 ASN A CA 1
ATOM 731 C C . ASN A 1 93 ? 18.042 -5.699 -14.704 1.00 85.19 93 ASN A C 1
ATOM 733 O O . ASN A 1 93 ? 17.670 -6.579 -15.472 1.00 85.19 93 ASN A O 1
ATOM 737 N N . GLU A 1 94 ? 17.211 -4.787 -14.199 1.00 85.38 94 GLU A N 1
ATOM 738 C CA . GLU A 1 94 ? 15.783 -4.679 -14.534 1.00 85.38 94 GLU A CA 1
ATOM 739 C C . GLU A 1 94 ? 15.552 -3.652 -15.650 1.00 85.38 94 GLU A C 1
ATOM 741 O O . GLU A 1 94 ? 14.730 -3.858 -16.543 1.00 85.38 94 GLU A O 1
ATOM 746 N N . GLY A 1 95 ? 16.310 -2.551 -15.614 1.00 86.88 95 GLY A N 1
ATOM 747 C CA . GLY A 1 95 ? 16.148 -1.426 -16.528 1.00 86.88 95 GLY A CA 1
ATOM 748 C C . GLY A 1 95 ? 14.860 -0.624 -16.288 1.00 86.88 95 GLY A C 1
ATOM 749 O O . GLY A 1 95 ? 13.918 -1.056 -15.626 1.00 86.88 95 GLY A O 1
ATOM 750 N N . GLY A 1 96 ? 14.816 0.590 -16.837 1.00 94.81 96 GLY A N 1
ATOM 751 C CA . GLY A 1 96 ? 13.677 1.500 -16.685 1.00 94.81 96 GLY A CA 1
ATOM 752 C C . GLY A 1 96 ? 13.739 2.372 -15.428 1.00 94.81 96 GLY A C 1
ATOM 753 O O . GLY A 1 96 ? 14.790 2.537 -14.808 1.00 94.81 96 GLY A O 1
ATOM 754 N N . TYR A 1 97 ? 12.603 2.979 -15.091 1.00 97.38 97 TYR A N 1
ATOM 755 C CA . TYR A 1 97 ? 12.478 3.966 -14.019 1.00 97.38 97 TYR A CA 1
ATOM 756 C C . TYR A 1 97 ? 11.271 3.654 -13.143 1.00 97.38 97 TYR A C 1
ATOM 758 O O . TYR A 1 97 ? 10.263 3.133 -13.628 1.00 97.38 97 TYR A O 1
ATOM 766 N N . TYR A 1 98 ? 11.369 4.000 -11.866 1.00 97.69 98 TYR A N 1
ATOM 767 C CA . TYR A 1 98 ? 10.217 4.087 -10.983 1.00 97.69 98 TYR A CA 1
ATOM 768 C C . TYR A 1 98 ? 9.387 5.329 -11.310 1.00 97.69 98 TYR A C 1
ATOM 770 O O . TYR A 1 98 ? 9.864 6.288 -11.921 1.00 97.69 98 TYR A O 1
ATOM 778 N N . VAL A 1 99 ? 8.127 5.310 -10.892 1.00 98.38 99 VAL A N 1
ATOM 779 C CA . VAL A 1 99 ? 7.262 6.490 -10.903 1.00 98.38 99 VAL A CA 1
ATOM 780 C C . VAL A 1 99 ? 7.555 7.339 -9.666 1.00 98.38 99 VAL A C 1
ATOM 782 O O . VAL A 1 99 ? 7.599 6.801 -8.560 1.00 98.38 99 VAL A O 1
ATOM 785 N N . HIS A 1 100 ? 7.706 8.650 -9.856 1.00 98.38 100 HIS A N 1
ATOM 786 C CA . HIS A 1 100 ? 7.735 9.654 -8.794 1.00 98.38 100 HIS A CA 1
ATOM 787 C C . HIS A 1 100 ? 6.346 10.258 -8.614 1.00 98.38 100 HIS A C 1
ATOM 789 O O . HIS A 1 100 ? 5.787 10.815 -9.562 1.00 98.38 100 HIS A O 1
ATOM 795 N N . PHE A 1 101 ? 5.800 10.189 -7.405 1.00 98.25 101 PHE A N 1
ATOM 796 C CA . PHE A 1 101 ? 4.534 10.829 -7.055 1.00 98.25 101 PHE A CA 1
ATOM 797 C C . PHE A 1 101 ? 4.789 12.159 -6.352 1.00 98.25 101 PHE A C 1
ATOM 799 O O . PHE A 1 101 ? 5.603 12.237 -5.430 1.00 98.25 101 PHE A O 1
ATOM 806 N N . SER A 1 102 ? 4.053 13.205 -6.742 1.00 96.62 102 SER A N 1
ATOM 807 C CA . SER A 1 102 ? 4.238 14.540 -6.153 1.00 96.62 102 SER A CA 1
ATOM 808 C C . SER A 1 102 ? 3.960 14.560 -4.648 1.00 96.62 102 SER A C 1
ATOM 810 O O . SER A 1 102 ? 4.547 15.365 -3.926 1.00 96.62 102 SER A O 1
ATOM 812 N N . THR A 1 103 ? 3.058 13.699 -4.171 1.00 94.88 103 THR A N 1
ATOM 813 C CA . THR A 1 103 ? 2.718 13.541 -2.756 1.00 94.88 103 THR A CA 1
ATOM 814 C C . THR A 1 103 ? 2.431 12.077 -2.414 1.00 94.88 103 THR A C 1
ATOM 816 O O . THR A 1 103 ? 2.097 11.270 -3.283 1.00 94.88 103 THR A O 1
ATOM 819 N N . LYS A 1 104 ? 2.447 11.729 -1.121 1.00 93.38 104 LYS A N 1
ATOM 820 C CA . LYS A 1 104 ? 1.957 10.417 -0.658 1.00 93.38 104 LYS A CA 1
ATOM 821 C C . LYS A 1 104 ? 0.474 10.189 -0.989 1.00 93.38 104 LYS A C 1
ATOM 823 O O . LYS A 1 104 ? 0.090 9.070 -1.308 1.00 93.38 104 LYS A O 1
ATOM 828 N N . LYS A 1 105 ? -0.360 11.241 -0.982 1.00 93.50 105 LYS A N 1
ATOM 829 C CA . LYS A 1 105 ? -1.782 11.159 -1.383 1.00 93.50 105 LYS A CA 1
ATOM 830 C C . LYS A 1 105 ? -1.917 10.716 -2.845 1.00 93.50 105 LYS A C 1
ATOM 832 O O . LYS A 1 105 ? -2.758 9.866 -3.136 1.00 93.50 105 LYS A O 1
ATOM 837 N N . ASP A 1 106 ? -1.072 11.240 -3.734 1.00 93.62 106 ASP A N 1
ATOM 838 C CA . ASP A 1 106 ? -1.014 10.821 -5.141 1.00 93.62 106 ASP A CA 1
ATOM 839 C C . ASP A 1 106 ? -0.642 9.342 -5.269 1.00 93.62 106 ASP A C 1
ATOM 841 O O . ASP A 1 106 ? -1.318 8.594 -5.978 1.00 93.62 106 ASP A O 1
ATOM 845 N N . PHE A 1 107 ? 0.376 8.904 -4.524 1.00 98.38 107 PHE A N 1
ATOM 846 C CA . PHE A 1 107 ? 0.773 7.500 -4.476 1.00 98.38 107 PHE A CA 1
ATOM 847 C C . PHE A 1 107 ? -0.356 6.586 -3.998 1.00 98.38 107 PHE A C 1
ATOM 849 O O . PHE A 1 107 ? -0.686 5.632 -4.696 1.00 98.38 107 PHE A O 1
ATOM 856 N N . PHE A 1 108 ? -0.995 6.865 -2.857 1.00 97.06 108 PHE A N 1
ATOM 857 C CA . PHE A 1 108 ? -2.040 5.981 -2.328 1.00 97.06 108 PHE A CA 1
ATOM 858 C C . PHE A 1 108 ? -3.233 5.861 -3.287 1.00 97.06 108 PHE A C 1
ATOM 860 O O . PHE A 1 108 ? -3.737 4.756 -3.500 1.00 97.06 108 PHE A O 1
ATOM 867 N N . LYS A 1 109 ? -3.638 6.961 -3.940 1.00 95.88 109 LYS A N 1
ATOM 868 C CA . LYS A 1 109 ? -4.664 6.941 -4.999 1.00 95.88 109 LYS A CA 1
ATOM 869 C C . LYS A 1 109 ? -4.246 6.078 -6.190 1.00 95.88 109 LYS A C 1
ATOM 871 O O . LYS A 1 109 ? -5.035 5.261 -6.672 1.00 95.88 109 LYS A O 1
ATOM 876 N N . ALA A 1 110 ? -3.015 6.253 -6.663 1.00 97.88 110 ALA A N 1
ATOM 877 C CA . ALA A 1 110 ? -2.462 5.497 -7.780 1.00 97.88 110 ALA A CA 1
ATOM 878 C C . ALA A 1 110 ? -2.326 4.002 -7.465 1.00 97.88 110 ALA A C 1
ATOM 880 O O . ALA A 1 110 ? -2.663 3.162 -8.297 1.00 97.88 110 ALA A O 1
ATOM 881 N N . TYR A 1 111 ? -1.883 3.671 -6.255 1.00 98.56 111 TYR A N 1
ATOM 882 C CA . TYR A 1 111 ? -1.709 2.306 -5.777 1.00 98.56 111 TYR A CA 1
ATOM 883 C C . TYR A 1 111 ? -3.050 1.578 -5.626 1.00 98.56 111 TYR A C 1
ATOM 885 O O . TYR A 1 111 ? -3.212 0.461 -6.117 1.00 98.56 111 TYR A O 1
ATOM 893 N N . ALA A 1 112 ? -4.060 2.231 -5.048 1.00 97.50 112 ALA A N 1
ATOM 894 C CA . ALA A 1 112 ? -5.405 1.666 -4.994 1.00 97.50 112 ALA A CA 1
ATOM 895 C C . ALA A 1 112 ? -5.990 1.464 -6.405 1.00 97.50 112 ALA A C 1
ATOM 897 O O . ALA A 1 112 ? -6.559 0.411 -6.693 1.00 97.50 112 ALA A O 1
ATOM 898 N N . PHE A 1 113 ? -5.780 2.417 -7.324 1.00 97.56 113 PHE A N 1
ATOM 899 C CA . PHE A 1 113 ? -6.158 2.240 -8.726 1.00 97.56 113 PHE A CA 1
ATOM 900 C C . PHE A 1 113 ? -5.430 1.052 -9.372 1.00 97.56 113 PHE A C 1
ATOM 902 O O . PHE A 1 113 ? -6.090 0.242 -10.020 1.00 97.56 113 PHE A O 1
ATOM 909 N N . LEU A 1 114 ? -4.116 0.903 -9.172 1.00 98.25 114 LEU A N 1
ATOM 910 C CA . LEU A 1 114 ? -3.323 -0.210 -9.708 1.00 98.25 114 LEU A CA 1
ATOM 911 C C . LEU A 1 114 ? -3.961 -1.567 -9.373 1.00 98.25 114 LEU A C 1
ATOM 913 O O . LEU A 1 114 ? -4.079 -2.420 -10.257 1.00 98.25 114 LEU A O 1
ATOM 917 N N . LEU A 1 115 ? -4.394 -1.728 -8.121 1.00 98.25 115 LEU A N 1
ATOM 918 C CA . LEU A 1 115 ? -4.996 -2.946 -7.570 1.00 98.25 115 LEU A CA 1
ATOM 919 C C . LEU A 1 115 ? -6.476 -3.135 -7.934 1.00 98.25 115 LEU A C 1
ATOM 921 O O . LEU A 1 115 ? -7.003 -4.244 -7.838 1.00 98.25 115 LEU A O 1
ATOM 925 N N . SER A 1 116 ? -7.146 -2.073 -8.369 1.00 95.94 116 SER A N 1
ATOM 926 C CA . SER A 1 116 ? -8.568 -2.100 -8.700 1.00 95.94 116 SER A CA 1
ATOM 927 C C . SER A 1 116 ? -8.882 -2.896 -9.976 1.00 95.94 116 SER A C 1
ATOM 929 O O . SER A 1 116 ? -8.117 -2.945 -10.950 1.00 95.94 116 SER A O 1
ATOM 931 N N . LYS A 1 117 ? -10.108 -3.416 -10.050 1.00 94.31 117 LYS A N 1
ATOM 932 C CA . LYS A 1 117 ? -10.726 -3.938 -11.275 1.00 94.31 117 LYS A CA 1
ATOM 933 C C . LYS A 1 117 ? -10.832 -2.869 -12.355 1.00 94.31 117 LYS A C 1
ATOM 935 O O . LYS A 1 117 ? -10.841 -3.219 -13.536 1.00 94.31 117 LYS A O 1
ATOM 940 N N . ARG A 1 118 ? -10.867 -1.578 -11.994 1.00 94.12 118 ARG A N 1
ATOM 941 C CA . ARG A 1 118 ? -10.848 -0.466 -12.959 1.00 94.12 118 ARG A CA 1
ATOM 942 C C . ARG A 1 118 ? -9.570 -0.477 -13.803 1.00 94.12 118 ARG A C 1
ATOM 944 O O . ARG A 1 118 ? -9.655 -0.241 -15.008 1.00 94.12 118 ARG A O 1
ATOM 951 N N . ASN A 1 119 ? -8.426 -0.818 -13.210 1.00 95.81 119 ASN A N 1
ATOM 952 C CA . ASN A 1 119 ? -7.160 -0.997 -13.928 1.00 95.81 119 ASN A CA 1
ATOM 953 C C . ASN A 1 119 ? -7.058 -2.359 -14.646 1.00 95.81 119 ASN A C 1
ATOM 955 O O . ASN A 1 119 ? -6.309 -2.518 -15.607 1.00 95.81 119 ASN A O 1
ATOM 959 N N . ARG A 1 120 ? -7.883 -3.340 -14.253 1.00 96.31 120 ARG A N 1
ATOM 960 C CA . ARG A 1 120 ? -8.062 -4.638 -14.938 1.00 96.31 120 ARG A CA 1
ATOM 961 C C . ARG A 1 120 ? -6.813 -5.527 -14.957 1.00 96.31 120 ARG A C 1
ATOM 963 O O . ARG A 1 120 ? -6.707 -6.362 -15.860 1.00 96.31 120 ARG A O 1
ATOM 970 N N . ILE A 1 121 ? -5.880 -5.340 -14.023 1.00 96.44 121 ILE A N 1
ATOM 971 C CA . ILE A 1 121 ? -4.684 -6.187 -13.893 1.00 96.44 121 ILE A CA 1
ATOM 972 C C . ILE A 1 121 ? -4.902 -7.245 -12.816 1.00 96.44 121 ILE A C 1
ATOM 974 O O . ILE A 1 121 ? -4.767 -8.427 -13.117 1.00 96.44 121 ILE A O 1
ATOM 978 N N . TYR A 1 122 ? -5.269 -6.831 -11.604 1.00 98.31 122 TYR A N 1
ATOM 979 C CA . TYR A 1 122 ? -5.384 -7.707 -10.438 1.00 98.31 122 TYR A CA 1
ATOM 980 C C . TYR A 1 122 ? -6.843 -7.996 -10.071 1.00 98.31 122 TYR A C 1
ATOM 982 O O . TYR A 1 122 ? -7.764 -7.295 -10.496 1.00 98.31 122 TYR A O 1
ATOM 990 N N . ASN A 1 123 ? -7.052 -9.056 -9.291 1.00 97.75 123 ASN A N 1
ATOM 991 C CA . ASN A 1 123 ? -8.370 -9.541 -8.887 1.00 97.75 123 ASN A CA 1
ATOM 992 C C . ASN A 1 123 ? -8.485 -9.609 -7.356 1.00 97.75 123 ASN A C 1
ATOM 994 O O . ASN A 1 123 ? -8.623 -10.686 -6.781 1.00 97.75 123 ASN A O 1
ATOM 998 N N . VAL A 1 124 ? -8.376 -8.449 -6.700 1.00 98.12 124 VAL A N 1
ATOM 999 C CA . VAL A 1 124 ? -8.279 -8.350 -5.229 1.00 98.12 124 VAL A CA 1
ATOM 1000 C C . VAL A 1 124 ? -9.422 -7.581 -4.555 1.00 98.12 124 VAL A C 1
ATOM 1002 O O . VAL A 1 124 ? -9.560 -7.621 -3.334 1.00 98.12 124 VAL A O 1
ATOM 1005 N N . GLU A 1 125 ? -10.274 -6.898 -5.322 1.00 96.25 125 GLU A N 1
ATOM 1006 C CA . GLU A 1 125 ? -11.438 -6.196 -4.764 1.00 96.25 125 GLU A CA 1
ATOM 1007 C C . GLU A 1 125 ? -12.420 -7.168 -4.091 1.00 96.25 125 GLU A C 1
ATOM 1009 O O . GLU A 1 125 ? -12.800 -8.189 -4.675 1.00 96.25 125 GLU A O 1
ATOM 1014 N N . GLY A 1 126 ? -12.873 -6.827 -2.882 1.00 93.88 126 GLY A N 1
ATOM 1015 C CA . GLY A 1 126 ? -13.849 -7.603 -2.109 1.00 93.88 126 GLY A CA 1
ATOM 1016 C C . GLY A 1 126 ? -13.308 -8.870 -1.436 1.00 93.88 126 GLY A C 1
ATOM 1017 O O . GLY A 1 126 ? -14.089 -9.653 -0.894 1.00 93.88 126 GLY A O 1
ATOM 1018 N N . THR A 1 127 ? -11.994 -9.116 -1.460 1.00 96.94 127 THR A N 1
ATOM 1019 C CA . THR A 1 127 ? -11.407 -10.258 -0.737 1.00 96.94 127 THR A CA 1
ATOM 1020 C C . THR A 1 127 ? -11.452 -10.051 0.779 1.00 96.94 127 THR A C 1
ATOM 1022 O O . THR A 1 127 ? -11.173 -8.961 1.272 1.00 96.94 127 THR A O 1
ATOM 1025 N N . ASN A 1 128 ? -11.752 -11.118 1.527 1.00 95.31 128 ASN A N 1
ATOM 1026 C CA . ASN A 1 128 ? -11.909 -11.069 2.989 1.00 95.31 128 ASN A CA 1
ATOM 1027 C C . ASN A 1 128 ? -10.764 -11.724 3.773 1.00 95.31 128 ASN A C 1
ATOM 1029 O O . ASN A 1 128 ? -10.733 -11.626 4.997 1.00 95.31 128 ASN A O 1
ATOM 1033 N N . THR A 1 129 ? -9.826 -12.388 3.096 1.00 98.19 129 THR A N 1
ATOM 1034 C CA . THR A 1 129 ? -8.647 -12.993 3.732 1.00 98.19 129 THR A CA 1
ATOM 1035 C C . THR A 1 129 ? -7.378 -12.562 3.010 1.00 98.19 129 THR A C 1
ATOM 1037 O O . THR A 1 129 ? -7.405 -12.301 1.802 1.00 98.19 129 THR A O 1
ATOM 1040 N N . ILE A 1 130 ? -6.268 -12.489 3.748 1.00 98.50 130 ILE A N 1
ATOM 1041 C CA . ILE A 1 130 ? -4.975 -12.069 3.201 1.00 98.50 130 ILE A CA 1
ATOM 1042 C C . ILE A 1 130 ? -4.470 -13.063 2.142 1.00 98.50 130 ILE A C 1
ATOM 1044 O O . ILE A 1 130 ? -3.808 -12.667 1.187 1.00 98.50 130 ILE A O 1
ATOM 1048 N N . GLU A 1 131 ? -4.839 -14.341 2.243 1.00 98.62 131 GLU A N 1
ATOM 1049 C CA . GLU A 1 131 ? -4.505 -15.383 1.270 1.00 98.62 131 GLU A CA 1
ATOM 1050 C C . GLU A 1 131 ? -5.269 -15.192 -0.039 1.00 98.62 131 GLU A C 1
ATOM 1052 O O . GLU A 1 131 ? -4.679 -15.311 -1.112 1.00 98.62 131 GLU A O 1
ATOM 1057 N N . ALA A 1 132 ? -6.569 -14.881 0.035 1.00 98.62 132 ALA A N 1
ATOM 1058 C CA . ALA A 1 132 ? -7.388 -14.611 -1.144 1.00 98.62 132 ALA A CA 1
ATOM 1059 C C . ALA A 1 132 ? -6.926 -13.332 -1.852 1.00 98.62 132 ALA A C 1
ATOM 1061 O O . ALA A 1 132 ? -6.768 -13.336 -3.073 1.00 98.62 132 ALA A O 1
ATOM 1062 N N . TYR A 1 133 ? -6.644 -12.282 -1.075 1.00 98.69 133 TYR A N 1
ATOM 1063 C CA . TYR A 1 133 ? -6.018 -11.056 -1.562 1.00 98.69 133 TYR A CA 1
ATOM 1064 C C . TYR A 1 133 ? -4.699 -11.359 -2.275 1.00 98.69 133 TYR A C 1
ATOM 1066 O O . TYR A 1 133 ? -4.542 -11.057 -3.454 1.00 98.69 133 TYR A O 1
ATOM 1074 N N . THR A 1 134 ? -3.782 -12.050 -1.593 1.00 98.69 134 THR A N 1
ATOM 1075 C CA . THR A 1 134 ? -2.470 -12.391 -2.151 1.00 98.69 134 THR A CA 1
ATOM 1076 C C . THR A 1 134 ? -2.612 -13.221 -3.417 1.00 98.69 134 THR A C 1
ATOM 1078 O O . THR A 1 134 ? -1.961 -12.927 -4.408 1.00 98.69 134 THR A O 1
ATOM 1081 N N . LYS A 1 135 ? -3.509 -14.211 -3.448 1.00 98.62 135 LYS A N 1
ATOM 1082 C CA . LYS A 1 135 ? -3.752 -15.021 -4.647 1.00 98.62 135 LYS A CA 1
ATOM 1083 C C . LYS A 1 135 ? -4.230 -14.167 -5.825 1.00 98.62 135 LYS A C 1
ATOM 1085 O O . LYS A 1 135 ? -3.773 -14.380 -6.945 1.00 98.62 135 LYS A O 1
ATOM 1090 N N . GLY A 1 136 ? -5.106 -13.193 -5.573 1.00 98.56 136 GLY A N 1
ATOM 1091 C CA . GLY A 1 136 ? -5.639 -12.264 -6.575 1.00 98.56 136 GLY A CA 1
ATOM 1092 C C . GLY A 1 136 ? -4.609 -11.310 -7.195 1.00 98.56 136 GLY A C 1
ATOM 1093 O O . GLY A 1 136 ? -4.901 -10.707 -8.229 1.00 98.56 136 GLY A O 1
ATOM 1094 N N . LEU A 1 137 ? -3.409 -11.197 -6.615 1.00 98.56 137 LEU A N 1
ATOM 1095 C CA . LEU A 1 137 ? -2.267 -10.470 -7.188 1.00 98.56 137 LEU A CA 1
ATOM 1096 C C . LEU A 1 137 ? -1.523 -11.267 -8.278 1.00 98.56 137 LEU A C 1
ATOM 1098 O O . LEU A 1 137 ? -0.650 -10.724 -8.951 1.00 98.56 137 LEU A O 1
ATOM 1102 N N . PHE A 1 138 ? -1.851 -12.547 -8.463 1.00 98.62 138 PHE A N 1
ATOM 1103 C CA . PHE A 1 138 ? -1.160 -13.449 -9.385 1.00 98.62 138 PHE A CA 1
ATOM 1104 C C . PHE A 1 138 ? -2.129 -14.099 -10.370 1.00 98.62 138 PHE A C 1
ATOM 1106 O O . PHE A 1 138 ? -3.340 -14.196 -10.132 1.00 98.62 138 PHE A O 1
ATOM 1113 N N . ARG A 1 139 ? -1.597 -14.604 -11.486 1.00 98.44 139 ARG A N 1
ATOM 1114 C CA . ARG A 1 139 ? -2.391 -15.266 -12.536 1.00 98.44 139 ARG A CA 1
ATOM 1115 C C . ARG A 1 139 ? -3.207 -16.440 -12.003 1.00 98.44 139 ARG A C 1
ATOM 1117 O O . ARG A 1 139 ? -4.339 -16.648 -12.431 1.00 98.44 139 ARG A O 1
ATOM 1124 N N . ILE A 1 140 ? -2.684 -17.154 -11.005 1.00 97.81 140 ILE A N 1
ATOM 1125 C CA . ILE A 1 140 ? -3.381 -18.259 -10.328 1.00 97.81 140 ILE A CA 1
ATOM 1126 C C . ILE A 1 140 ? -4.665 -17.822 -9.589 1.00 97.81 140 ILE A C 1
ATOM 1128 O O . ILE A 1 140 ? -5.540 -18.651 -9.332 1.00 97.81 140 ILE A O 1
ATOM 1132 N N . GLY A 1 141 ? -4.801 -16.538 -9.245 1.00 97.56 141 GLY A N 1
ATOM 1133 C CA . GLY A 1 141 ? -6.022 -15.937 -8.692 1.00 97.56 141 GLY A CA 1
ATOM 1134 C C . GLY A 1 141 ? -6.839 -15.122 -9.691 1.00 97.56 141 GLY A C 1
ATOM 1135 O O . GLY A 1 141 ? -7.789 -14.449 -9.289 1.00 97.56 141 GLY A O 1
ATOM 1136 N N . GLY A 1 142 ? -6.499 -15.179 -10.981 1.00 97.44 142 GLY A N 1
ATOM 1137 C CA . GLY A 1 142 ? -7.223 -14.488 -12.049 1.00 97.44 142 GLY A CA 1
ATOM 1138 C C . GLY A 1 142 ? -6.675 -13.110 -12.421 1.00 97.44 142 GLY A C 1
ATOM 1139 O O . GLY A 1 142 ? -7.340 -12.390 -13.165 1.00 97.44 142 GLY A O 1
ATOM 1140 N N . ALA A 1 143 ? -5.484 -12.730 -11.947 1.00 98.12 143 ALA A N 1
ATOM 1141 C CA . ALA A 1 143 ? -4.800 -11.548 -12.464 1.00 98.12 143 ALA A CA 1
ATOM 1142 C C . ALA A 1 143 ? -4.317 -11.763 -13.912 1.00 98.12 143 ALA A C 1
ATOM 1144 O O . ALA A 1 143 ? -4.081 -12.888 -14.355 1.00 98.12 143 ALA A O 1
ATOM 1145 N N . LYS A 1 144 ? -4.120 -10.678 -14.664 1.00 97.38 144 LYS A N 1
ATOM 1146 C CA . LYS A 1 144 ? -3.512 -10.725 -16.009 1.00 97.38 144 LYS A CA 1
ATOM 1147 C C . LYS A 1 144 ? -1.991 -10.881 -15.971 1.00 97.38 144 LYS A C 1
ATOM 1149 O O . LYS A 1 144 ? -1.392 -11.424 -16.903 1.00 97.38 144 LYS A O 1
ATOM 1154 N N . GLY A 1 145 ? -1.376 -10.386 -14.905 1.00 95.12 145 GLY A N 1
ATOM 1155 C CA . GLY A 1 145 ? 0.055 -10.439 -14.646 1.00 95.12 145 GLY A CA 1
ATOM 1156 C C . GLY A 1 145 ? 0.319 -10.890 -13.218 1.00 95.12 145 GLY A C 1
ATOM 1157 O O . GLY A 1 145 ? -0.571 -10.824 -12.376 1.00 95.12 145 GLY A O 1
ATOM 1158 N N . ASP A 1 146 ? 1.535 -11.361 -12.976 1.00 96.50 146 ASP A N 1
ATOM 1159 C CA . ASP A 1 146 ? 2.004 -11.666 -11.630 1.00 96.50 146 ASP A CA 1
ATOM 1160 C C . ASP A 1 146 ? 2.593 -10.396 -11.022 1.00 96.50 146 ASP A C 1
ATOM 1162 O O . ASP A 1 146 ? 3.404 -9.734 -11.668 1.00 96.50 146 ASP A O 1
ATOM 1166 N N . TYR A 1 147 ? 2.161 -10.047 -9.808 1.00 95.75 147 TYR A N 1
ATOM 1167 C CA . TYR A 1 147 ? 2.604 -8.823 -9.136 1.00 95.75 147 TYR A CA 1
ATOM 1168 C C . TYR A 1 147 ? 4.115 -8.814 -8.863 1.00 95.75 147 TYR A C 1
ATOM 1170 O O . TYR A 1 147 ? 4.754 -7.776 -8.989 1.00 95.75 147 TYR A O 1
ATOM 1178 N N . ALA A 1 148 ? 4.688 -9.975 -8.529 1.00 93.56 148 ALA A N 1
ATOM 1179 C CA . ALA A 1 148 ? 6.111 -10.138 -8.248 1.00 93.56 148 ALA A CA 1
ATOM 1180 C C . ALA A 1 148 ? 6.707 -11.308 -9.043 1.00 93.56 148 ALA A C 1
ATOM 1182 O O . ALA A 1 148 ? 6.110 -12.385 -9.120 1.00 93.56 148 ALA A O 1
ATOM 1183 N N . GLU A 1 149 ? 7.922 -11.129 -9.569 1.00 91.38 149 GLU A N 1
ATOM 1184 C CA . GLU A 1 149 ? 8.632 -12.163 -10.342 1.00 91.38 149 GLU A CA 1
ATOM 1185 C C . GLU A 1 149 ? 8.949 -13.417 -9.517 1.00 91.38 149 GLU A C 1
ATOM 1187 O O . GLU A 1 149 ? 8.979 -14.522 -10.054 1.00 91.38 149 GLU A O 1
ATOM 1192 N N . ALA A 1 150 ? 9.115 -13.265 -8.199 1.00 93.06 150 ALA A N 1
ATOM 1193 C CA . ALA A 1 150 ? 9.347 -14.377 -7.277 1.00 93.06 150 ALA A CA 1
ATOM 1194 C C . ALA A 1 150 ? 8.162 -15.364 -7.186 1.00 93.06 150 ALA A C 1
ATOM 1196 O O . ALA A 1 150 ? 8.325 -16.481 -6.692 1.00 93.06 150 ALA A O 1
ATOM 1197 N N . GLY A 1 151 ? 6.979 -14.973 -7.673 1.00 96.25 151 GLY A N 1
ATOM 1198 C CA . GLY A 1 151 ? 5.803 -15.833 -7.772 1.00 96.25 151 GLY A CA 1
ATOM 1199 C C . GLY A 1 151 ? 4.932 -15.893 -6.513 1.00 96.25 151 GLY A C 1
ATOM 1200 O O . GLY A 1 151 ? 5.286 -15.413 -5.435 1.00 96.25 151 GLY A O 1
ATOM 1201 N N . TYR A 1 152 ? 3.754 -16.505 -6.680 1.00 97.69 152 TYR A N 1
ATOM 1202 C CA . TYR A 1 152 ? 2.681 -16.540 -5.680 1.00 97.69 152 TYR A CA 1
ATOM 1203 C C . TYR A 1 152 ? 3.109 -17.160 -4.345 1.00 97.69 152 TYR A C 1
ATOM 1205 O O . TYR A 1 152 ? 2.886 -16.548 -3.304 1.00 97.69 152 TYR A O 1
ATOM 1213 N N . ASP A 1 153 ? 3.729 -18.343 -4.360 1.00 98.00 153 ASP A N 1
ATOM 1214 C CA . ASP A 1 153 ? 4.050 -19.068 -3.124 1.00 98.00 153 ASP A CA 1
ATOM 1215 C C . ASP A 1 153 ? 5.058 -18.298 -2.265 1.00 98.00 153 ASP A C 1
ATOM 1217 O O . ASP A 1 153 ? 4.912 -18.216 -1.046 1.00 98.00 153 ASP A O 1
ATOM 1221 N N . HIS A 1 154 ? 6.064 -17.685 -2.895 1.00 97.81 154 HIS A N 1
ATOM 1222 C CA . HIS A 1 154 ? 7.023 -16.841 -2.189 1.00 97.81 154 HIS A CA 1
ATOM 1223 C C . HIS A 1 154 ? 6.328 -15.627 -1.566 1.00 97.81 154 HIS A C 1
ATOM 1225 O O . HIS A 1 154 ? 6.493 -15.358 -0.377 1.00 97.81 154 HIS A O 1
ATOM 1231 N N . TYR A 1 155 ? 5.492 -14.936 -2.344 1.00 98.00 155 TYR A N 1
ATOM 1232 C CA . TYR A 1 155 ? 4.804 -13.737 -1.879 1.00 98.00 155 TYR A CA 1
ATOM 1233 C C . TYR A 1 155 ? 3.791 -14.032 -0.766 1.00 98.00 155 TYR A C 1
ATOM 1235 O O . TYR A 1 155 ? 3.722 -13.300 0.218 1.00 98.00 155 TYR A O 1
ATOM 1243 N N . LEU A 1 156 ? 3.059 -15.145 -0.854 1.00 98.44 156 LEU A N 1
ATOM 1244 C CA . LEU A 1 156 ? 2.149 -15.606 0.197 1.00 98.44 156 LEU A CA 1
ATOM 1245 C C . LEU A 1 156 ? 2.887 -15.867 1.516 1.00 98.44 156 LEU A C 1
ATOM 1247 O O . LEU A 1 156 ? 2.410 -15.460 2.578 1.00 98.44 156 LEU A O 1
ATOM 1251 N N . ASN A 1 157 ? 4.063 -16.496 1.436 1.00 98.19 157 ASN A N 1
ATOM 1252 C CA . ASN A 1 157 ? 4.914 -16.781 2.590 1.00 98.19 157 ASN A CA 1
ATOM 1253 C C . ASN A 1 157 ? 5.519 -15.522 3.231 1.00 98.19 157 ASN A C 1
ATOM 1255 O O . ASN A 1 157 ? 5.974 -15.598 4.368 1.00 98.19 157 ASN A O 1
ATOM 1259 N N . MET A 1 158 ? 5.492 -14.371 2.555 1.00 98.06 158 MET A N 1
ATOM 1260 C CA . MET A 1 158 ? 5.793 -13.071 3.166 1.00 98.06 158 MET A CA 1
ATOM 1261 C C . MET A 1 158 ? 4.526 -12.397 3.706 1.00 98.06 158 MET A C 1
ATOM 1263 O O . MET A 1 158 ? 4.490 -11.953 4.850 1.00 98.06 158 MET A O 1
ATOM 1267 N N . MET A 1 159 ? 3.457 -12.359 2.909 1.00 98.50 159 MET A N 1
ATOM 1268 C CA . MET A 1 159 ? 2.229 -11.622 3.222 1.00 98.50 159 MET A CA 1
ATOM 1269 C C . MET A 1 159 ? 1.507 -12.142 4.467 1.00 98.50 159 MET A C 1
ATOM 1271 O O . MET A 1 159 ? 1.108 -11.346 5.319 1.00 98.50 159 MET A O 1
ATOM 1275 N N . VAL A 1 160 ? 1.332 -13.462 4.597 1.00 98.56 160 VAL A N 1
ATOM 1276 C CA . VAL A 1 160 ? 0.566 -14.048 5.712 1.00 98.56 160 VAL A CA 1
ATOM 1277 C C . VAL A 1 160 ? 1.274 -13.832 7.058 1.00 98.56 160 VAL A C 1
ATOM 1279 O O . VAL A 1 160 ? 0.629 -13.321 7.981 1.00 98.56 160 VAL A O 1
ATOM 1282 N N . PRO A 1 161 ? 2.577 -14.155 7.218 1.00 98.56 161 PRO A N 1
ATOM 1283 C CA . PRO A 1 161 ? 3.280 -13.882 8.470 1.00 98.56 161 PRO A CA 1
ATOM 1284 C C . PRO A 1 161 ? 3.320 -12.394 8.814 1.00 98.56 161 PRO A C 1
ATOM 1286 O O . PRO A 1 161 ? 3.048 -12.042 9.961 1.00 98.56 161 PRO A O 1
ATOM 1289 N N . THR A 1 162 ? 3.569 -11.519 7.834 1.00 98.75 162 THR A N 1
ATOM 1290 C CA . THR A 1 162 ? 3.599 -10.066 8.052 1.00 98.75 162 THR A CA 1
ATOM 1291 C C . THR A 1 162 ? 2.244 -9.529 8.506 1.00 98.75 162 THR A C 1
ATOM 1293 O O . THR A 1 162 ? 2.185 -8.795 9.493 1.00 98.75 162 THR A O 1
ATOM 1296 N N . TYR A 1 163 ? 1.141 -9.937 7.868 1.00 98.69 163 TYR A N 1
ATOM 1297 C CA . TYR A 1 163 ? -0.208 -9.553 8.302 1.00 98.69 163 TYR A CA 1
ATOM 1298 C C . TYR A 1 163 ? -0.460 -9.960 9.757 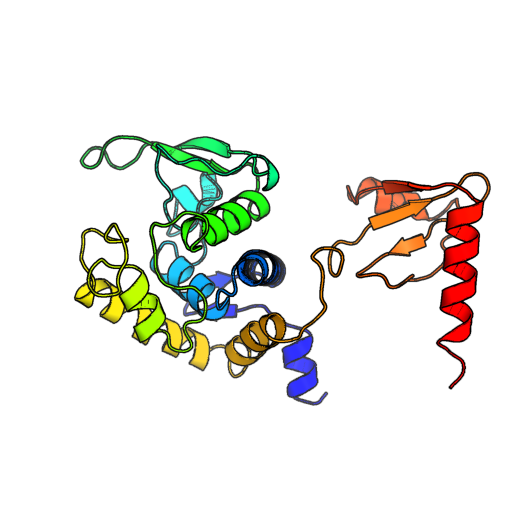1.00 98.69 163 TYR A C 1
ATOM 1300 O O . TYR A 1 163 ? -0.934 -9.160 10.566 1.00 98.69 163 TYR A O 1
ATOM 1308 N N . ASN A 1 164 ? -0.099 -11.196 10.111 1.00 98.50 164 ASN A N 1
ATOM 1309 C CA . ASN A 1 164 ? -0.275 -11.715 11.464 1.00 98.50 164 ASN A CA 1
ATOM 1310 C C . ASN A 1 164 ? 0.604 -10.982 12.490 1.00 98.50 164 ASN A C 1
ATOM 1312 O O . ASN A 1 164 ? 0.128 -10.694 13.590 1.00 98.50 164 ASN A O 1
ATOM 1316 N N . ALA A 1 165 ? 1.841 -10.628 12.136 1.00 98.50 165 ALA A N 1
ATOM 1317 C CA . ALA A 1 165 ? 2.747 -9.862 12.990 1.00 98.50 165 ALA A CA 1
ATOM 1318 C C . ALA A 1 165 ? 2.225 -8.438 13.248 1.00 98.50 165 ALA A C 1
ATOM 1320 O O . ALA A 1 165 ? 2.137 -8.019 14.406 1.00 98.50 165 ALA A O 1
ATOM 1321 N N . ILE A 1 166 ? 1.783 -7.731 12.198 1.00 98.50 166 ILE A N 1
ATOM 1322 C CA . ILE A 1 166 ? 1.147 -6.411 12.325 1.00 98.50 166 ILE A CA 1
ATOM 1323 C C . ILE A 1 166 ? -0.104 -6.533 13.200 1.00 98.50 166 ILE A C 1
ATOM 1325 O O . ILE A 1 166 ? -0.275 -5.772 14.152 1.00 98.50 166 ILE A O 1
ATOM 1329 N N . LYS A 1 167 ? -0.971 -7.512 12.932 1.00 97.00 167 LYS A N 1
ATOM 1330 C CA . LYS A 1 167 ? -2.190 -7.733 13.718 1.00 97.00 167 LYS A CA 1
ATOM 1331 C C . LYS A 1 167 ? -1.890 -7.970 15.201 1.00 97.00 167 LYS A C 1
ATOM 1333 O O . LYS A 1 167 ? -2.556 -7.392 16.058 1.00 97.00 167 LYS A O 1
ATOM 1338 N N . GLN A 1 168 ? -0.882 -8.783 15.512 1.00 96.94 168 GLN A N 1
ATOM 1339 C CA . GLN A 1 168 ? -0.478 -9.075 16.888 1.00 96.94 168 GLN A CA 1
ATOM 1340 C C . GLN A 1 168 ? 0.053 -7.830 17.610 1.00 96.94 168 GLN A C 1
ATOM 1342 O O . GLN A 1 168 ? -0.271 -7.607 18.776 1.00 96.94 168 GLN A O 1
ATOM 1347 N N . GLN A 1 169 ? 0.851 -7.006 16.930 1.00 96.88 169 GLN A N 1
ATOM 1348 C CA . GLN A 1 169 ? 1.463 -5.810 17.517 1.00 96.88 169 GLN A CA 1
ATOM 1349 C C . GLN A 1 169 ? 0.506 -4.612 17.622 1.00 96.88 169 GLN A C 1
ATOM 1351 O O . GLN A 1 169 ? 0.800 -3.667 18.358 1.00 96.88 169 GLN A O 1
ATOM 1356 N N . ASN A 1 170 ? -0.633 -4.660 16.923 1.00 95.00 170 ASN A N 1
ATOM 1357 C CA . ASN A 1 170 ? -1.629 -3.590 16.832 1.00 95.00 170 ASN A CA 1
ATOM 1358 C C . ASN A 1 170 ? -3.038 -4.129 17.123 1.00 95.00 170 ASN A C 1
ATOM 1360 O O . ASN A 1 170 ? -3.950 -3.993 16.307 1.00 95.00 170 ASN A O 1
ATOM 1364 N N . GLN A 1 171 ? -3.199 -4.780 18.277 1.00 91.75 171 GLN A N 1
ATOM 1365 C CA . GLN A 1 171 ? -4.404 -5.525 18.646 1.00 91.75 171 GLN A CA 1
ATOM 1366 C C . GLN A 1 171 ? -5.703 -4.742 18.370 1.00 91.75 171 GLN A C 1
ATOM 1368 O O . GLN A 1 171 ? -5.946 -3.687 18.954 1.00 91.75 171 GLN A O 1
ATOM 1373 N N . GLY A 1 172 ? -6.542 -5.278 17.476 1.00 89.81 172 GLY A N 1
ATOM 1374 C CA . GLY A 1 172 ? -7.850 -4.723 17.110 1.00 89.81 172 GLY A CA 1
ATOM 1375 C C . GLY A 1 172 ? -7.823 -3.547 16.126 1.00 89.81 172 GLY A C 1
ATOM 1376 O O . GLY A 1 172 ? -8.881 -3.150 15.636 1.00 89.81 172 GLY A O 1
ATOM 1377 N N . LYS A 1 173 ? -6.649 -2.980 15.810 1.00 93.94 173 LYS A N 1
ATOM 1378 C CA . LYS A 1 173 ? -6.552 -1.821 14.909 1.00 93.94 173 LYS A CA 1
ATOM 1379 C C . LYS A 1 173 ? -6.809 -2.196 13.452 1.00 93.94 173 LYS A C 1
ATOM 1381 O O . LYS A 1 173 ? -7.485 -1.438 12.770 1.00 93.94 173 LYS A O 1
ATOM 1386 N N . LEU A 1 174 ? -6.325 -3.346 12.969 1.00 95.25 174 LEU A N 1
ATOM 1387 C CA . LEU A 1 174 ? -6.564 -3.758 11.576 1.00 95.25 174 LEU A CA 1
ATOM 1388 C C . LEU A 1 174 ? -8.046 -4.051 11.320 1.00 95.25 174 LEU A C 1
ATOM 1390 O O . LEU A 1 174 ? -8.595 -3.611 10.314 1.00 95.25 174 LEU A O 1
ATOM 1394 N N . GLU A 1 175 ? -8.713 -4.726 12.257 1.00 92.50 175 GLU A N 1
ATOM 1395 C CA . GLU A 1 175 ? -10.156 -4.962 12.186 1.00 92.50 175 GLU A CA 1
ATOM 1396 C C . GLU A 1 175 ? -10.937 -3.648 12.183 1.00 92.50 175 GLU A C 1
ATOM 1398 O O . GLU A 1 175 ? -11.866 -3.487 11.390 1.00 92.50 175 GLU A O 1
ATOM 1403 N N . TYR A 1 176 ? -10.542 -2.701 13.039 1.00 89.50 176 TYR A N 1
ATOM 1404 C CA . TYR A 1 176 ? -11.135 -1.370 13.057 1.00 89.50 176 TYR A CA 1
ATOM 1405 C C . TYR A 1 176 ? -10.925 -0.651 11.720 1.00 89.50 176 TYR A C 1
ATOM 1407 O O . TYR A 1 176 ? -11.904 -0.237 11.106 1.00 89.50 176 TYR A O 1
ATOM 1415 N N . ILE A 1 177 ? -9.690 -0.589 11.218 1.00 92.25 177 ILE A N 1
ATOM 1416 C CA . ILE A 1 177 ? -9.340 0.002 9.918 1.00 92.25 177 ILE A CA 1
ATOM 1417 C C . ILE A 1 177 ? -10.211 -0.564 8.788 1.00 92.25 177 ILE A C 1
ATOM 1419 O O . ILE A 1 177 ? -10.771 0.194 7.998 1.00 92.25 177 ILE A O 1
ATOM 1423 N N . ASP A 1 178 ? -10.394 -1.882 8.731 1.00 93.00 178 ASP A N 1
ATOM 1424 C CA . ASP A 1 178 ? -11.225 -2.499 7.697 1.00 93.00 178 ASP A CA 1
ATOM 1425 C C . ASP A 1 178 ? -12.722 -2.225 7.904 1.00 93.00 178 ASP A C 1
ATOM 1427 O O . ASP A 1 178 ? -13.475 -2.087 6.939 1.00 93.00 178 ASP A O 1
ATOM 1431 N N . SER A 1 179 ? -13.188 -2.103 9.150 1.00 86.06 179 SER A N 1
ATOM 1432 C CA . SER A 1 179 ? -14.581 -1.732 9.437 1.00 86.06 179 SER A CA 1
ATOM 1433 C C . SER A 1 179 ? -14.929 -0.318 8.963 1.00 86.06 179 SER A C 1
ATOM 1435 O O . SER A 1 179 ? -16.037 -0.108 8.476 1.00 86.06 179 SER A O 1
ATOM 1437 N N . ILE A 1 180 ? -13.965 0.612 8.996 1.00 81.50 180 ILE A N 1
ATOM 1438 C CA . ILE A 1 180 ? -14.121 1.993 8.512 1.00 81.50 180 ILE A CA 1
ATOM 1439 C C . ILE A 1 180 ? -14.431 2.010 7.003 1.00 81.50 180 ILE A C 1
ATOM 1441 O O . ILE A 1 180 ? -15.102 2.910 6.503 1.00 81.50 180 ILE A O 1
ATOM 1445 N N . THR A 1 181 ? -13.974 1.005 6.252 1.00 68.50 181 THR A N 1
ATOM 1446 C CA . THR A 1 181 ? -14.301 0.874 4.821 1.00 68.50 181 THR A CA 1
ATOM 1447 C C . THR A 1 181 ? -15.648 0.227 4.534 1.00 68.50 181 THR A C 1
ATOM 1449 O O . THR A 1 181 ? -16.208 0.472 3.472 1.00 68.50 181 THR A O 1
ATOM 1452 N N . ASN A 1 182 ? -16.189 -0.543 5.482 1.00 59.03 182 ASN A N 1
ATOM 1453 C CA . ASN A 1 182 ? -17.466 -1.246 5.336 1.00 59.03 182 ASN A CA 1
ATOM 1454 C C . ASN A 1 182 ? -18.675 -0.438 5.836 1.00 59.03 182 ASN A C 1
ATOM 1456 O O . ASN A 1 182 ? -19.813 -0.843 5.610 1.00 59.03 182 ASN A O 1
ATOM 1460 N N . SER A 1 183 ? -18.460 0.681 6.530 1.00 49.81 183 SER A N 1
ATOM 1461 C CA . SER A 1 183 ? -19.532 1.611 6.881 1.00 49.81 183 SER A CA 1
ATOM 1462 C C . SER A 1 183 ? -19.963 2.387 5.633 1.00 49.81 183 SER A C 1
ATOM 1464 O O . SER A 1 183 ? -19.210 3.224 5.132 1.00 49.81 183 SER A O 1
ATOM 1466 N N . GLU A 1 184 ? -21.163 2.101 5.125 1.00 41.19 184 GLU A N 1
ATOM 1467 C CA . GLU A 1 184 ? -21.803 2.903 4.082 1.00 41.19 184 GLU A CA 1
ATOM 1468 C C . GLU A 1 184 ? -21.950 4.368 4.542 1.00 41.19 184 GLU A C 1
ATOM 1470 O O . GLU A 1 184 ? -22.425 4.626 5.648 1.00 41.19 184 GLU A O 1
ATOM 1475 N N . ASN A 1 185 ? -21.604 5.304 3.648 1.00 40.19 185 ASN A N 1
ATOM 1476 C CA . ASN A 1 185 ? -21.699 6.772 3.771 1.00 40.19 185 ASN A CA 1
ATOM 1477 C C . ASN A 1 185 ? -20.559 7.500 4.499 1.00 40.19 185 ASN A C 1
ATOM 1479 O O . ASN A 1 185 ? -20.809 8.205 5.465 1.00 40.19 185 ASN A O 1
ATOM 1483 N N . HIS A 1 186 ? -19.340 7.440 3.958 1.00 42.38 186 HIS A N 1
ATOM 1484 C CA . HIS A 1 186 ? -18.365 8.518 4.153 1.00 42.38 186 HIS A CA 1
ATOM 1485 C C . HIS A 1 186 ? -17.737 8.855 2.796 1.00 42.38 186 HIS A C 1
ATOM 1487 O O . HIS A 1 186 ? -16.818 8.180 2.329 1.00 42.38 186 HIS A O 1
ATOM 1493 N N . THR A 1 187 ? -18.302 9.848 2.107 1.00 38.25 187 THR A N 1
ATOM 1494 C CA . THR A 1 187 ? -17.695 10.445 0.908 1.00 38.25 187 THR A CA 1
ATOM 1495 C C . THR A 1 187 ? -16.350 11.069 1.282 1.00 38.25 187 THR A C 1
ATOM 1497 O O . THR A 1 187 ? -16.209 11.565 2.394 1.00 38.25 187 THR A O 1
ATOM 1500 N N . GLU A 1 188 ? -15.372 11.070 0.368 1.00 41.28 188 GLU A N 1
ATOM 1501 C CA . GLU A 1 188 ? -13.995 11.577 0.573 1.00 41.28 188 GLU A CA 1
ATOM 1502 C C . GLU A 1 188 ? -13.895 12.983 1.207 1.00 41.28 188 GLU A C 1
ATOM 1504 O O . GLU A 1 188 ? -12.847 13.354 1.726 1.00 41.28 188 GLU A O 1
ATOM 1509 N N . GLU A 1 189 ? -14.985 13.751 1.207 1.00 46.56 189 GLU A N 1
ATOM 1510 C CA . GLU A 1 189 ? -15.129 15.036 1.893 1.00 46.56 189 GLU A CA 1
ATOM 1511 C C . GLU A 1 189 ? -15.098 14.931 3.433 1.00 46.56 189 GLU A C 1
ATOM 1513 O O . GLU A 1 189 ? -15.035 15.963 4.103 1.00 46.56 189 GLU A O 1
ATOM 1518 N N . GLU A 1 190 ? -15.138 13.719 4.011 1.00 46.91 190 GLU A N 1
ATOM 1519 C CA . GLU A 1 190 ? -15.351 13.532 5.450 1.00 46.91 190 GLU A CA 1
ATOM 1520 C C . GLU A 1 190 ? -14.145 13.714 6.397 1.00 46.91 190 GLU A C 1
ATOM 1522 O O . GLU A 1 190 ? -14.320 13.833 7.607 1.00 46.91 190 GLU A O 1
ATOM 1527 N N . ASP A 1 191 ? -12.926 13.857 5.880 1.00 49.78 191 ASP A N 1
ATOM 1528 C CA . ASP A 1 191 ? -11.729 14.033 6.727 1.00 49.78 191 ASP A CA 1
ATOM 1529 C C . ASP A 1 191 ? -10.830 15.215 6.328 1.00 49.78 191 ASP A C 1
ATOM 1531 O O . ASP A 1 191 ? -9.946 15.595 7.103 1.00 49.78 191 ASP A O 1
ATOM 1535 N N . ASP A 1 192 ? -11.052 15.834 5.163 1.00 56.59 192 ASP A N 1
ATOM 1536 C CA . ASP A 1 192 ? -10.303 17.024 4.758 1.00 56.59 192 ASP A CA 1
ATOM 1537 C C . ASP A 1 192 ? -10.864 18.244 5.516 1.00 56.59 192 ASP A C 1
ATOM 1539 O O . ASP A 1 192 ? -12.042 18.590 5.414 1.00 56.59 192 ASP A O 1
ATOM 1543 N N . MET A 1 193 ? -10.016 18.901 6.310 1.00 58.84 193 MET A N 1
ATOM 1544 C CA . MET A 1 193 ? -10.363 20.174 6.938 1.00 58.84 193 MET A CA 1
ATOM 1545 C C . MET A 1 193 ? -10.298 21.268 5.877 1.00 58.84 193 MET A C 1
ATOM 1547 O O . MET A 1 193 ? -9.266 21.439 5.227 1.00 58.84 193 MET A O 1
ATOM 1551 N N . PHE A 1 194 ? -11.370 22.032 5.708 1.00 64.44 194 PHE A N 1
ATOM 1552 C CA . PHE A 1 194 ? -11.371 23.188 4.819 1.00 64.44 194 PHE A CA 1
ATOM 1553 C C . PHE A 1 194 ? -12.032 24.394 5.471 1.00 64.44 194 PHE A C 1
ATOM 1555 O O . PHE A 1 194 ? -12.909 24.293 6.333 1.00 64.44 194 PHE A O 1
ATOM 1562 N N . ILE A 1 195 ? -11.572 25.567 5.055 1.00 67.38 195 ILE A N 1
ATOM 1563 C CA . ILE A 1 195 ? -12.053 26.852 5.542 1.00 67.38 195 ILE A CA 1
ATOM 1564 C C . ILE A 1 195 ? -13.127 27.343 4.576 1.00 67.38 195 ILE A C 1
ATOM 1566 O O . ILE A 1 195 ? -12.865 27.489 3.382 1.00 67.38 195 ILE A O 1
ATOM 1570 N N . VAL A 1 196 ? -14.321 27.653 5.079 1.00 70.75 196 VAL A N 1
ATOM 1571 C CA . VAL A 1 196 ? -15.382 28.291 4.287 1.00 70.75 196 VAL A CA 1
ATOM 1572 C C . VAL A 1 196 ? -15.585 29.726 4.752 1.00 70.75 196 VAL A C 1
ATOM 1574 O O . VAL A 1 196 ? -15.712 29.997 5.947 1.00 70.75 196 VAL A O 1
ATOM 1577 N N . THR A 1 197 ? -15.653 30.653 3.797 1.00 70.50 197 THR A N 1
ATOM 1578 C CA . THR A 1 197 ? -15.890 32.078 4.062 1.00 70.50 197 THR A CA 1
ATOM 1579 C C . THR A 1 197 ? -16.914 32.681 3.096 1.00 70.50 197 THR A C 1
ATOM 1581 O O . THR A 1 197 ? -17.053 32.240 1.950 1.00 70.50 197 THR A O 1
ATOM 1584 N N . ALA A 1 198 ? -17.626 33.711 3.555 1.00 74.12 198 ALA A N 1
ATOM 1585 C CA . ALA A 1 198 ? -18.528 34.532 2.754 1.00 74.12 198 ALA A CA 1
ATOM 1586 C C . ALA A 1 198 ? -18.317 36.022 3.070 1.00 74.12 198 ALA A C 1
ATOM 1588 O O . ALA A 1 198 ? -17.916 36.389 4.173 1.00 74.12 198 ALA A O 1
ATOM 1589 N N . ASN A 1 199 ? -18.610 36.896 2.104 1.00 70.62 199 ASN A N 1
ATOM 1590 C CA . ASN A 1 199 ? -18.466 38.344 2.285 1.00 70.62 199 ASN A CA 1
ATOM 1591 C C . ASN A 1 199 ? -19.318 38.841 3.470 1.00 70.62 199 ASN A C 1
ATOM 1593 O O . ASN A 1 199 ? -20.505 38.511 3.556 1.00 70.62 199 ASN A O 1
ATOM 1597 N N . ASN A 1 200 ? -18.722 39.665 4.341 1.00 66.62 200 ASN A N 1
ATOM 1598 C CA . ASN A 1 200 ? -19.335 40.224 5.558 1.00 66.62 200 ASN A CA 1
ATOM 1599 C C . ASN A 1 200 ? -19.888 39.161 6.538 1.00 66.62 200 ASN A C 1
ATOM 1601 O O . ASN A 1 200 ? -20.882 39.397 7.237 1.00 66.62 200 ASN A O 1
ATOM 1605 N N . ARG A 1 201 ? -19.265 37.976 6.575 1.00 65.50 201 ARG A N 1
ATOM 1606 C CA . ARG A 1 201 ? -19.503 36.896 7.548 1.00 65.50 201 ARG A CA 1
ATOM 1607 C C . ARG A 1 201 ? -18.172 36.422 8.143 1.00 65.50 201 ARG A C 1
ATOM 1609 O O . ARG A 1 201 ? -17.117 36.680 7.571 1.00 65.50 201 ARG A O 1
ATOM 1616 N N . GLY A 1 202 ? -18.247 35.732 9.285 1.00 64.44 202 GLY A N 1
ATOM 1617 C CA . GLY A 1 202 ? -17.104 35.052 9.901 1.00 64.44 202 GLY A CA 1
ATOM 1618 C C . GLY A 1 202 ? -16.649 33.824 9.107 1.00 64.44 202 GLY A C 1
ATOM 1619 O O . GLY A 1 202 ? -17.154 33.535 8.018 1.00 64.44 202 GLY A O 1
ATOM 1620 N N . ILE A 1 203 ? -15.692 33.090 9.662 1.00 66.00 203 ILE A N 1
ATOM 1621 C CA . ILE A 1 203 ? -15.129 31.888 9.042 1.00 66.00 203 ILE A CA 1
ATOM 1622 C C . ILE A 1 203 ? -15.642 30.643 9.745 1.00 66.00 203 ILE A C 1
ATOM 1624 O O . ILE A 1 203 ? -15.770 30.620 10.968 1.00 66.00 203 ILE A O 1
ATOM 1628 N N . ALA A 1 204 ? -15.931 29.612 8.955 1.00 65.81 204 ALA A N 1
ATOM 1629 C CA . ALA A 1 204 ? -16.287 28.295 9.452 1.00 65.81 204 ALA A CA 1
ATOM 1630 C C . ALA A 1 204 ? -15.188 27.286 9.121 1.00 65.81 204 ALA A C 1
ATOM 1632 O O . ALA A 1 204 ? -14.720 27.223 7.979 1.00 65.81 204 ALA A O 1
ATOM 1633 N N . LEU A 1 205 ? -14.824 26.479 10.116 1.00 63.19 205 LEU A N 1
ATOM 1634 C CA . LEU A 1 205 ? -14.067 25.254 9.897 1.00 63.19 205 LEU A CA 1
ATOM 1635 C C . LEU A 1 205 ? -15.053 24.139 9.569 1.00 63.19 205 LEU A C 1
ATOM 1637 O O . LEU A 1 205 ? -16.002 23.891 10.317 1.00 63.19 205 LEU A O 1
ATOM 1641 N N . MET A 1 206 ? -14.826 23.485 8.439 1.00 61.69 206 MET A N 1
ATOM 1642 C CA . MET A 1 206 ? -15.546 22.283 8.054 1.00 61.69 206 MET A CA 1
ATOM 1643 C C . MET A 1 206 ? -14.594 21.106 8.174 1.00 61.69 206 MET A C 1
ATOM 1645 O O . MET A 1 206 ? -13.521 21.115 7.571 1.00 61.69 206 MET A O 1
ATOM 1649 N N . GLN A 1 207 ? -14.990 20.114 8.964 1.00 55.31 207 GLN A N 1
ATOM 1650 C CA . GLN A 1 207 ? -14.348 18.809 9.006 1.00 55.31 207 GLN A CA 1
ATOM 1651 C C . GLN A 1 207 ? -15.448 17.772 8.846 1.00 55.31 207 GLN A C 1
ATOM 1653 O O . GLN A 1 207 ? -16.396 17.733 9.627 1.00 55.31 207 GLN A O 1
ATOM 1658 N N . GLY A 1 208 ? -15.355 17.007 7.774 1.00 50.97 208 GLY A N 1
ATOM 1659 C CA . GLY A 1 208 ? -16.354 16.044 7.359 1.00 50.97 208 GLY A CA 1
ATOM 1660 C C . GLY A 1 208 ? -17.813 16.411 7.457 1.00 50.97 208 GLY A C 1
ATOM 1661 O O . GLY A 1 208 ? -18.593 15.771 8.153 1.00 50.97 208 GLY A O 1
ATOM 1662 N N . GLY A 1 209 ? -18.178 17.481 6.753 1.00 49.66 209 GLY A N 1
ATOM 1663 C CA . GLY A 1 209 ? -19.555 17.966 6.699 1.00 49.66 209 GLY A CA 1
ATOM 1664 C C . GLY A 1 209 ? -20.059 18.586 8.008 1.00 49.66 209 GLY A C 1
ATOM 1665 O O . GLY A 1 209 ? -21.165 19.128 8.033 1.00 49.66 209 GLY A O 1
ATOM 1666 N N . LEU A 1 210 ? -19.264 18.566 9.084 1.00 44.19 210 LEU A N 1
ATOM 1667 C CA . LEU A 1 210 ? -19.593 19.175 10.365 1.00 44.19 210 LEU A CA 1
ATOM 1668 C C . LEU A 1 210 ? -18.986 20.580 10.471 1.00 44.19 210 LEU A C 1
ATOM 1670 O O . LEU A 1 210 ? -17.781 20.780 10.321 1.00 44.19 210 LEU A O 1
ATOM 1674 N N . PHE A 1 211 ? -19.839 21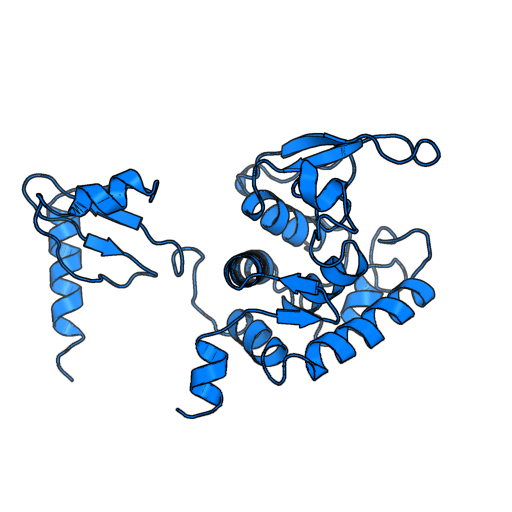.556 10.792 1.00 55.00 211 PHE A N 1
ATOM 1675 C CA . PHE A 1 211 ? -19.425 22.920 11.115 1.00 55.00 211 PHE A CA 1
ATOM 1676 C C . PHE A 1 211 ? -18.871 22.990 12.536 1.00 55.00 211 PHE A C 1
ATOM 1678 O O . PHE A 1 211 ? -19.617 22.890 13.516 1.00 55.00 211 PHE A O 1
ATOM 1685 N N . LEU A 1 212 ? -17.568 23.220 12.650 1.00 50.34 212 LEU A N 1
ATOM 1686 C CA . LEU A 1 212 ? -16.877 23.390 13.920 1.00 50.34 212 LEU A CA 1
ATOM 1687 C C . LEU A 1 212 ? -16.634 24.881 14.182 1.00 50.34 212 LEU A C 1
ATOM 1689 O O . LEU A 1 212 ? -15.582 25.423 13.871 1.00 50.34 212 LEU A O 1
ATOM 1693 N N . GLY A 1 213 ? -17.633 25.535 14.781 1.00 56.00 213 GLY A N 1
ATOM 1694 C CA . GLY A 1 213 ? -17.519 26.890 15.331 1.00 56.00 213 GLY A CA 1
ATOM 1695 C C . GLY A 1 213 ? -17.446 28.028 14.304 1.00 56.00 213 GLY A C 1
ATOM 1696 O O . GLY A 1 213 ? -17.092 27.847 13.142 1.00 56.00 213 GLY A O 1
ATOM 1697 N N . PHE A 1 214 ? -17.810 29.228 14.761 1.00 55.78 214 PHE A N 1
ATOM 1698 C CA . PHE A 1 214 ? -17.600 30.476 14.032 1.00 55.78 214 PHE A CA 1
ATOM 1699 C C . PHE A 1 214 ? -16.378 31.164 14.623 1.00 55.78 214 PHE A C 1
ATOM 1701 O O . PHE A 1 214 ? -16.353 31.432 15.823 1.00 55.78 214 PHE A O 1
ATOM 1708 N N . LEU A 1 215 ? -15.385 31.435 13.785 1.00 55.22 215 LEU A N 1
ATOM 1709 C CA . LEU A 1 215 ? -14.266 32.300 14.135 1.00 55.22 215 LEU A CA 1
ATOM 1710 C C . LEU A 1 215 ? -14.602 33.727 13.694 1.00 55.22 215 LEU A C 1
ATOM 1712 O O . LEU A 1 215 ? -15.201 33.927 12.626 1.00 55.22 215 LEU A O 1
ATOM 1716 N N . ASP A 1 216 ? -14.232 34.711 14.515 1.00 57.81 216 ASP A N 1
ATOM 1717 C CA . ASP A 1 216 ? -14.273 36.117 14.110 1.00 57.81 216 ASP A CA 1
ATOM 1718 C C . ASP A 1 216 ? -13.405 36.296 12.848 1.00 57.81 216 ASP A C 1
ATOM 1720 O O . ASP A 1 216 ? -12.447 35.552 12.620 1.00 57.81 216 ASP A O 1
ATOM 1724 N N . ALA A 1 217 ? -13.733 37.263 11.993 1.00 53.88 217 ALA A N 1
ATOM 1725 C CA . ALA A 1 217 ? -13.010 37.531 10.749 1.00 53.88 217 ALA A CA 1
ATOM 1726 C C . ALA A 1 217 ? -11.512 37.844 10.978 1.00 53.88 217 ALA A C 1
ATOM 1728 O O . ALA A 1 217 ? -10.708 37.726 10.052 1.00 53.88 217 ALA A O 1
ATOM 1729 N N . GLU A 1 218 ? -11.143 38.207 12.209 1.00 54.03 218 GLU A N 1
ATOM 1730 C CA . GLU A 1 218 ? -9.779 38.494 12.669 1.00 54.03 218 GLU A CA 1
ATOM 1731 C C . GLU A 1 218 ? -8.962 37.234 13.057 1.00 54.03 218 GLU A C 1
ATOM 1733 O O . GLU A 1 218 ? -7.734 37.250 12.926 1.00 54.03 218 GLU A O 1
ATOM 1738 N N . ASP A 1 219 ? -9.611 36.122 13.436 1.00 54.59 219 ASP A N 1
ATOM 1739 C CA . ASP A 1 219 ? -8.978 34.892 13.964 1.00 54.59 219 ASP A CA 1
ATOM 1740 C C . ASP A 1 219 ? -8.348 33.891 12.956 1.00 54.59 219 ASP A C 1
ATOM 1742 O O . ASP A 1 219 ? -7.540 33.055 13.371 1.00 54.59 219 ASP A O 1
ATOM 1746 N N . PRO A 1 220 ? -8.619 33.889 11.636 1.00 54.47 220 PRO A N 1
ATOM 1747 C CA . PRO A 1 220 ? -8.236 32.768 10.769 1.00 54.47 220 PRO A CA 1
ATOM 1748 C C . PRO A 1 220 ? -6.782 32.819 10.280 1.00 54.47 220 PRO A C 1
ATOM 1750 O O . PRO A 1 220 ? -6.374 31.966 9.487 1.00 54.47 220 PRO A O 1
ATOM 1753 N N . LYS A 1 221 ? -6.003 33.840 10.664 1.00 55.03 221 LYS A N 1
ATOM 1754 C CA . LYS A 1 221 ? -4.662 34.079 10.101 1.00 55.03 221 LYS A CA 1
ATOM 1755 C C . LYS A 1 221 ? -3.734 32.880 10.316 1.00 55.03 221 LYS A C 1
ATOM 1757 O O . LYS A 1 221 ? -2.963 32.551 9.420 1.00 55.03 221 LYS A O 1
ATOM 1762 N N . SER A 1 222 ? -3.860 32.197 11.453 1.00 53.56 222 SER A N 1
ATOM 1763 C CA . SER A 1 222 ? -3.109 30.979 11.781 1.00 53.56 222 SER A CA 1
ATOM 1764 C C . SER A 1 222 ? -3.471 29.794 10.875 1.00 53.56 222 SER A C 1
ATOM 1766 O O . SER A 1 222 ? -2.583 29.081 10.416 1.00 53.56 222 SER A O 1
ATOM 1768 N N . PHE A 1 223 ? -4.754 29.612 10.549 1.00 53.94 223 PHE A N 1
ATOM 1769 C CA . PHE A 1 223 ? -5.231 28.506 9.709 1.00 53.94 223 PHE A CA 1
ATOM 1770 C C . PHE A 1 223 ? -4.946 28.725 8.218 1.00 53.94 223 PHE A C 1
ATOM 1772 O O . PHE A 1 223 ? -4.597 27.782 7.510 1.00 53.94 223 PHE A O 1
ATOM 1779 N N . MET A 1 224 ? -5.025 29.971 7.740 1.00 55.28 224 MET A N 1
ATOM 1780 C CA . MET A 1 224 ? -4.647 30.313 6.362 1.00 55.28 224 MET A CA 1
ATOM 1781 C C . MET A 1 224 ? -3.134 30.177 6.124 1.00 55.28 224 MET A C 1
ATOM 1783 O O . MET A 1 224 ? -2.718 29.797 5.032 1.00 55.28 224 MET A O 1
ATOM 1787 N N . GLN A 1 225 ? -2.303 30.443 7.139 1.00 55.00 225 GLN A N 1
ATOM 1788 C CA . GLN A 1 225 ? -0.848 30.235 7.073 1.00 55.00 225 GLN A CA 1
ATOM 1789 C C . GLN A 1 225 ? -0.448 28.752 7.073 1.00 55.00 225 GLN A C 1
ATOM 1791 O O . GLN A 1 225 ? 0.609 28.413 6.548 1.00 55.00 225 GLN A O 1
ATOM 1796 N N . ALA A 1 226 ? -1.297 27.870 7.606 1.00 53.78 226 ALA A N 1
ATOM 1797 C CA . ALA A 1 226 ? -1.068 26.426 7.646 1.00 53.78 226 ALA A CA 1
ATOM 1798 C C . ALA A 1 226 ? -1.341 25.708 6.305 1.00 53.78 226 ALA A C 1
ATOM 1800 O O . ALA A 1 226 ? -1.251 24.485 6.241 1.00 53.78 226 ALA A O 1
ATOM 1801 N N . GLY A 1 227 ? -1.682 26.439 5.235 1.00 53.94 227 GLY A N 1
ATOM 1802 C CA . GLY A 1 227 ? -1.896 25.864 3.900 1.00 53.94 227 GLY A CA 1
ATOM 1803 C C . GLY A 1 227 ? -3.212 25.094 3.738 1.00 53.94 227 GLY A C 1
ATOM 1804 O O . GLY A 1 227 ? -3.364 24.339 2.780 1.00 53.94 227 GLY A O 1
ATOM 1805 N N . ILE A 1 228 ? -4.165 25.279 4.654 1.00 60.53 228 ILE A N 1
ATOM 1806 C CA . ILE A 1 228 ? -5.486 24.644 4.595 1.00 60.53 228 ILE A CA 1
ATOM 1807 C C . ILE A 1 228 ? -6.298 25.249 3.430 1.00 60.53 228 ILE A C 1
ATOM 1809 O O . ILE A 1 228 ? -6.363 26.478 3.319 1.00 60.53 228 ILE A O 1
ATOM 1813 N N . PRO A 1 229 ? -6.949 24.436 2.572 1.00 62.09 229 PRO A N 1
ATOM 1814 C CA . PRO A 1 229 ? -7.769 24.940 1.471 1.00 62.09 229 PRO A CA 1
ATOM 1815 C C . PRO A 1 229 ? -8.890 25.889 1.932 1.00 62.09 229 PRO A C 1
ATOM 1817 O O . PRO A 1 229 ? -9.618 25.595 2.884 1.00 62.09 229 PRO A O 1
ATOM 1820 N N . VAL A 1 230 ? -9.058 27.015 1.224 1.00 63.66 230 VAL A N 1
ATOM 1821 C CA . VAL A 1 230 ? -10.088 28.035 1.499 1.00 63.66 230 VAL A CA 1
ATOM 1822 C C . VAL A 1 230 ? -11.092 28.108 0.350 1.00 63.66 230 VAL A C 1
ATOM 1824 O O . VAL A 1 230 ? -10.723 28.397 -0.789 1.00 63.66 230 VAL A O 1
ATOM 1827 N N . TYR A 1 231 ? -12.377 27.953 0.662 1.00 69.31 231 TYR A N 1
ATOM 1828 C CA . TYR A 1 231 ? -13.484 28.066 -0.285 1.00 69.31 231 TYR A CA 1
ATOM 1829 C C . TYR A 1 231 ? -14.338 29.305 0.004 1.00 69.31 231 TYR A C 1
ATOM 1831 O O . TYR A 1 231 ? -14.837 29.507 1.114 1.00 69.31 231 TYR A O 1
ATOM 1839 N N . LYS A 1 232 ? -14.540 30.140 -1.022 1.00 68.75 232 LYS A N 1
ATOM 1840 C CA . LYS A 1 232 ? -15.471 31.276 -0.971 1.00 68.75 232 LYS A CA 1
ATOM 1841 C C . LYS A 1 232 ? -16.845 30.846 -1.465 1.00 68.75 232 LYS A C 1
ATOM 1843 O O . LYS A 1 232 ? -16.969 30.346 -2.581 1.00 68.75 232 LYS A O 1
ATOM 1848 N N . VAL A 1 233 ? -17.876 31.099 -0.668 1.00 74.50 233 VAL A N 1
ATOM 1849 C CA . VAL A 1 233 ? -19.272 30.800 -1.020 1.00 74.50 233 VAL A CA 1
ATOM 1850 C C . VAL A 1 233 ? -20.142 32.054 -0.959 1.00 74.50 233 VAL A C 1
ATOM 1852 O O . VAL A 1 233 ? -19.774 33.074 -0.376 1.00 74.50 233 VAL A O 1
ATOM 1855 N N . ALA A 1 234 ? -21.324 31.992 -1.574 1.00 75.06 234 ALA A N 1
ATOM 1856 C CA . ALA A 1 234 ? -22.304 33.068 -1.475 1.00 75.06 234 ALA A CA 1
ATOM 1857 C C . ALA A 1 234 ? -22.858 33.173 -0.042 1.00 75.06 234 ALA A C 1
ATOM 1859 O O . ALA A 1 234 ? -23.156 32.153 0.579 1.00 75.06 234 ALA A O 1
ATOM 1860 N N . THR A 1 235 ? -23.096 34.396 0.448 1.00 74.69 235 THR A N 1
ATOM 1861 C CA . THR A 1 235 ? -23.634 34.654 1.800 1.00 74.69 235 THR A CA 1
ATOM 1862 C C . THR A 1 235 ? -24.930 33.883 2.071 1.00 74.69 235 THR A C 1
ATOM 1864 O O . THR A 1 235 ? -25.071 33.267 3.118 1.00 74.69 235 THR A O 1
ATOM 1867 N N . LYS A 1 236 ? -25.835 33.801 1.085 1.00 75.06 236 LYS A N 1
ATOM 1868 C CA . LYS A 1 236 ? -27.078 33.013 1.185 1.00 75.06 236 LYS A CA 1
ATOM 1869 C C . LYS A 1 236 ? -26.842 31.514 1.420 1.00 75.06 236 LYS A C 1
ATOM 1871 O O . LYS A 1 236 ? -27.620 30.868 2.114 1.00 75.06 236 LYS A O 1
ATOM 1876 N N . THR A 1 237 ? -25.786 30.961 0.825 1.00 69.81 237 THR A N 1
ATOM 1877 C CA . THR A 1 237 ? -25.416 29.548 0.961 1.00 69.81 237 THR A CA 1
ATOM 1878 C C . THR A 1 237 ? -24.834 29.306 2.346 1.00 69.81 237 THR A C 1
ATOM 1880 O O . THR A 1 237 ? -25.234 28.363 3.020 1.00 69.81 237 THR A O 1
ATOM 1883 N N . PHE A 1 238 ? -23.962 30.214 2.793 1.00 73.44 238 PHE A N 1
ATOM 1884 C CA . PHE A 1 238 ? -23.383 30.195 4.131 1.00 73.44 238 PHE A CA 1
ATOM 1885 C C . PHE A 1 238 ? -24.468 30.240 5.221 1.00 73.44 238 PHE A C 1
ATOM 1887 O O . PHE A 1 238 ? -24.535 29.342 6.057 1.00 73.44 238 PHE A O 1
ATOM 1894 N N . ASP A 1 239 ? -25.386 31.207 5.152 1.00 73.56 239 ASP A N 1
ATOM 1895 C CA . ASP A 1 239 ? -26.475 31.379 6.127 1.00 73.56 239 ASP A CA 1
ATOM 1896 C C . ASP A 1 239 ? -27.446 30.168 6.127 1.00 73.56 239 ASP A C 1
ATOM 1898 O O . ASP A 1 239 ? -27.916 29.711 7.176 1.00 73.56 239 ASP A O 1
ATOM 1902 N N . SER A 1 240 ? -27.714 29.574 4.954 1.00 71.31 240 SER A N 1
ATOM 1903 C CA . SER A 1 240 ? -28.521 28.348 4.846 1.00 71.31 240 SER A CA 1
ATOM 1904 C C . SER A 1 240 ? -27.865 27.143 5.520 1.00 71.31 240 SER A C 1
ATOM 1906 O O . SER A 1 240 ? -28.580 26.261 5.996 1.00 71.31 240 SER A O 1
ATOM 1908 N N . TRP A 1 241 ? -26.538 27.067 5.542 1.00 68.44 241 TRP A N 1
ATOM 1909 C CA . TRP A 1 241 ? -25.825 25.997 6.228 1.00 68.44 241 TRP A CA 1
ATOM 1910 C C . TRP A 1 241 ? -25.826 26.205 7.743 1.00 68.44 241 TRP A C 1
ATOM 1912 O O . TRP A 1 241 ? -26.110 25.262 8.477 1.00 68.44 241 TRP A O 1
ATOM 1922 N N . GLN A 1 242 ? -25.654 27.446 8.210 1.00 63.78 242 GLN A N 1
ATOM 1923 C CA . GLN A 1 242 ? -25.738 27.784 9.637 1.00 63.78 242 GLN A CA 1
ATOM 1924 C C . GLN A 1 242 ? -27.091 27.405 10.260 1.00 63.78 242 GLN A C 1
ATOM 1926 O O . GLN A 1 242 ? -27.141 26.850 11.356 1.00 63.78 242 GLN A O 1
ATOM 1931 N N . SER A 1 243 ? -28.194 27.680 9.559 1.00 62.31 243 SER A N 1
ATOM 1932 C CA . SER A 1 243 ? -29.546 27.391 10.066 1.00 62.31 243 SER A CA 1
ATOM 1933 C C . SER A 1 243 ? -29.849 25.894 10.219 1.00 62.31 243 SER A C 1
ATOM 1935 O O . SER A 1 243 ? -30.659 25.525 11.069 1.00 62.31 243 SER A O 1
ATOM 1937 N N . LYS A 1 244 ? -29.179 25.013 9.460 1.00 56.78 244 LYS A N 1
ATOM 1938 C CA . LYS A 1 244 ? -29.342 23.553 9.582 1.00 56.78 244 LYS A CA 1
ATOM 1939 C C . LYS A 1 244 ? -28.636 22.977 10.813 1.00 56.78 244 LYS A C 1
ATOM 1941 O O . LYS A 1 244 ? -29.157 22.043 11.414 1.00 56.78 244 LYS A O 1
ATOM 1946 N N . THR A 1 245 ? -27.506 23.550 11.226 1.00 49.88 245 THR A N 1
ATOM 1947 C CA . THR A 1 245 ? -26.689 23.066 12.357 1.00 49.88 245 THR A CA 1
ATOM 1948 C C . THR A 1 245 ? -27.317 23.353 13.729 1.00 49.88 245 THR A C 1
ATOM 1950 O O . THR A 1 245 ? -27.019 22.668 14.704 1.00 49.88 245 THR A O 1
ATOM 1953 N N . ILE A 1 246 ? -28.209 24.346 13.828 1.00 45.09 246 ILE A N 1
ATOM 1954 C CA . ILE A 1 246 ? -28.886 24.702 15.090 1.00 45.09 246 ILE A CA 1
ATOM 1955 C C . ILE A 1 246 ? -29.985 23.680 15.450 1.00 45.09 246 ILE A C 1
ATOM 1957 O O . ILE A 1 246 ? -30.234 23.442 16.629 1.00 45.09 246 ILE A O 1
ATOM 1961 N N . ASN A 1 247 ? -30.585 23.004 14.462 1.00 40.94 247 ASN A N 1
ATOM 1962 C CA . ASN A 1 247 ? -31.677 22.047 14.694 1.00 40.94 247 ASN A CA 1
ATOM 1963 C C . ASN A 1 247 ? -31.227 20.637 15.119 1.00 40.94 247 ASN A C 1
ATOM 1965 O O . ASN A 1 247 ? -32.066 19.842 15.529 1.00 40.94 247 ASN A O 1
ATOM 1969 N N . THR A 1 248 ? -29.935 20.306 15.063 1.00 40.66 248 THR A N 1
ATOM 1970 C CA . THR A 1 248 ? -29.405 18.984 15.459 1.00 40.66 248 THR A CA 1
ATOM 1971 C C . THR A 1 248 ? -28.858 18.922 16.890 1.00 40.66 248 THR A C 1
ATOM 1973 O O . THR A 1 248 ? -28.396 17.868 17.312 1.00 40.66 248 THR A O 1
ATOM 1976 N N . ARG A 1 249 ? -28.930 20.013 17.669 1.00 36.88 249 ARG A N 1
ATOM 1977 C CA . ARG A 1 249 ? -28.539 20.046 19.099 1.00 36.88 249 ARG A CA 1
ATOM 1978 C C . ARG A 1 249 ? -29.715 20.134 20.079 1.00 36.88 249 ARG A C 1
ATOM 1980 O O . ARG A 1 249 ? -29.501 20.400 21.258 1.00 36.88 249 ARG A O 1
ATOM 1987 N N . ALA A 1 250 ? -30.938 19.914 19.606 1.00 37.69 250 ALA A N 1
ATOM 1988 C CA . ALA A 1 250 ? -32.136 19.903 20.438 1.00 37.69 250 ALA A CA 1
ATOM 1989 C C . ALA A 1 250 ? -32.905 18.580 20.304 1.00 37.69 250 ALA A C 1
ATOM 1991 O O . ALA A 1 250 ? -34.047 18.602 19.860 1.00 37.69 250 ALA A O 1
ATOM 1992 N N . VAL A 1 251 ? -32.273 17.458 20.674 1.00 32.03 251 VAL A N 1
ATOM 1993 C CA . VAL A 1 251 ? -32.890 16.267 21.303 1.00 32.03 251 VAL A CA 1
ATOM 1994 C C . VAL A 1 251 ? -31.824 15.583 22.153 1.00 32.03 251 VAL A C 1
ATOM 1996 O O . VAL A 1 251 ? -30.707 15.394 21.623 1.00 32.03 251 VAL A O 1
#